Protein AF-A0A1Z5HNQ0-F1 (afdb_monomer)

Secondary structure (DSSP, 8-state):
---GGGS-HHHHHHHHHHHHHHHHHHHHHHHHHSPPTT--HHHHHHHHHHHHHHHHHHHHHHHHHHHHSTT--HHHHPPPHHHHHHHHHHHHHHHH--SPPPP-SSSS-HHHHHHHHHHHHHHHHHHHHHHHHH-TTTTHHHHHHTTSHHHHHHHHHHHHHHHHHHHHHHHHHHHHH-HHHHHHHHH------STTSSSS----------

Solvent-accessible surface area (backbone atoms only — not comparable to full-atom values): 12336 Å² total; per-residue (Å²): 133,81,52,76,82,78,60,46,70,70,61,48,53,53,49,49,54,43,52,56,32,51,53,50,38,55,54,37,49,49,41,69,76,57,64,58,89,94,60,62,64,67,58,45,50,51,54,34,52,53,44,47,50,51,37,50,51,54,50,51,52,51,53,46,33,26,74,74,36,101,67,58,46,50,78,71,47,60,84,48,76,67,35,65,68,46,34,65,59,45,52,46,30,72,76,62,78,50,81,80,82,69,92,57,89,68,98,47,47,48,64,56,27,49,48,60,53,46,52,52,54,51,51,51,52,42,48,51,36,49,47,31,71,75,43,44,79,85,31,40,69,60,31,56,76,33,77,29,70,66,39,36,50,51,49,39,53,52,48,49,53,51,51,53,54,49,49,56,54,50,51,51,51,44,60,76,74,34,56,52,59,49,39,34,68,76,70,67,43,68,70,80,81,71,79,84,78,74,80,83,72,85,81,89,81,89,80,84,92,130

Foldseek 3Di:
DDDLVNQDPVNLVLVVLLVVLLVLLLVLVVCLVVPDPPDDNVVSLVSNLVSLVSNVVSLVVVVCCCCPNPPVCVVQLDDDPVLVVLVVVQVCCLVVVDDDRPDAPHDDHSVVSVLVVVLSVLSVLLSLLSVCLVCVVVVVVVLVVLVHNVSSSVSNVVSSVVNVVSVVVVVSCCVVPPVQVVCCSPPVDRPPPPVPPPPPDDDDDDDDDD

Sequence (210 aa):
MARPTDYPFPQRVMHYLHLIGIITLVFTGFLIHHPPQGTSQSALRVVHVLVGIIVLVVVLVRIYYAFNGFYRDAHQFALRRDDWRNLPAVIRHYLTLKGELPPHSGKYNPLQKLSYLGVVVLVLAQSLTGMALYWPGTFSGLVASLEGLAGVRASHYALTWLLITFIMVHLYMVISETPDRLRLMLLGQTGGVGSEKEGAGTGSRQYPLS

Structure (mmCIF, N/CA/C/O backbone):
data_AF-A0A1Z5HNQ0-F1
#
_entry.id   AF-A0A1Z5HNQ0-F1
#
loop_
_atom_site.group_PDB
_atom_site.id
_atom_site.type_symbol
_atom_site.label_atom_id
_atom_site.label_alt_id
_atom_site.label_comp_id
_atom_site.label_asym_id
_atom_site.label_entity_id
_atom_site.label_seq_id
_atom_site.pdbx_PDB_ins_code
_atom_site.Cartn_x
_atom_site.Cartn_y
_atom_site.Cartn_z
_atom_site.occupancy
_atom_site.B_iso_or_equiv
_atom_site.auth_seq_id
_atom_site.auth_comp_id
_atom_site.auth_asym_id
_atom_site.auth_atom_id
_atom_site.pdbx_PDB_model_num
ATOM 1 N N . MET A 1 1 ? -15.605 3.113 25.218 1.00 46.19 1 MET A N 1
ATOM 2 C CA . MET A 1 1 ? -14.943 4.361 24.774 1.00 46.19 1 MET A CA 1
ATOM 3 C C . MET A 1 1 ? -13.515 4.059 24.357 1.00 46.19 1 MET A C 1
ATOM 5 O O . MET A 1 1 ? -12.827 3.363 25.097 1.00 46.19 1 MET A O 1
ATOM 9 N N . ALA A 1 2 ? -13.090 4.540 23.189 1.00 51.78 2 ALA A N 1
ATOM 10 C CA . ALA A 1 2 ? -11.692 4.474 22.770 1.00 51.78 2 ALA A CA 1
ATOM 11 C C . ALA A 1 2 ? -10.898 5.573 23.498 1.00 51.78 2 ALA A C 1
ATOM 13 O O . ALA A 1 2 ? -11.301 6.736 23.502 1.00 51.78 2 ALA A O 1
ATOM 14 N N . ARG A 1 3 ? -9.815 5.192 24.170 1.00 54.28 3 ARG A N 1
ATOM 15 C CA . ARG A 1 3 ? -8.951 6.084 24.951 1.00 54.28 3 ARG A CA 1
ATOM 16 C C . ARG A 1 3 ? -7.768 6.549 24.092 1.00 54.28 3 ARG A C 1
ATOM 18 O O . ARG A 1 3 ? -7.344 5.808 23.209 1.00 54.28 3 ARG A O 1
ATOM 25 N N . PRO A 1 4 ? -7.154 7.716 24.361 1.00 53.75 4 PRO A N 1
ATOM 26 C CA . PRO A 1 4 ? -5.947 8.159 23.649 1.00 53.75 4 PRO A CA 1
ATOM 27 C C . PRO A 1 4 ? -4.796 7.142 23.723 1.00 53.75 4 PRO A C 1
ATOM 29 O O . PRO A 1 4 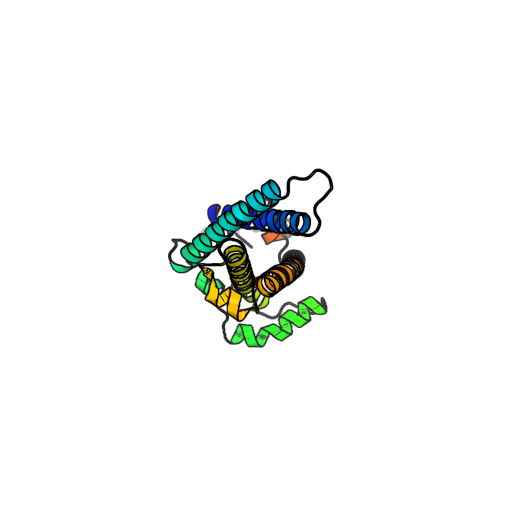? -3.984 7.041 22.809 1.00 53.75 4 PRO A O 1
ATOM 32 N N . THR A 1 5 ? -4.759 6.344 24.794 1.00 59.28 5 THR A N 1
ATOM 33 C CA . THR A 1 5 ? -3.801 5.250 25.005 1.00 59.28 5 THR A CA 1
ATOM 34 C C . THR A 1 5 ? -3.998 4.069 24.052 1.00 59.28 5 THR A C 1
ATOM 36 O O . THR A 1 5 ? -3.089 3.261 23.899 1.00 59.28 5 THR A O 1
ATOM 39 N N . ASP A 1 6 ? -5.161 3.954 23.401 1.00 62.28 6 ASP A N 1
ATOM 40 C CA . ASP A 1 6 ? -5.462 2.863 22.470 1.00 62.28 6 ASP A CA 1
ATOM 41 C C . ASP A 1 6 ? -4.749 3.011 21.118 1.00 62.28 6 ASP A C 1
ATOM 43 O O . ASP A 1 6 ? -4.665 2.018 20.387 1.00 62.28 6 ASP A O 1
ATOM 47 N N . TYR A 1 7 ? -4.257 4.221 20.807 1.00 63.66 7 TYR A N 1
ATOM 48 C CA . TYR A 1 7 ? -3.552 4.585 19.573 1.00 63.66 7 TYR A CA 1
ATOM 49 C C . TYR A 1 7 ? -2.395 5.551 19.877 1.00 63.66 7 TYR A C 1
ATOM 51 O O . TYR A 1 7 ? -2.548 6.771 19.741 1.00 63.66 7 TYR A O 1
ATOM 59 N N . PRO A 1 8 ? -1.222 5.037 20.284 1.00 72.81 8 PRO A N 1
ATOM 60 C CA . PRO A 1 8 ? -0.104 5.895 20.640 1.00 72.81 8 PRO A CA 1
ATOM 61 C C . PRO A 1 8 ? 0.397 6.680 19.418 1.00 72.81 8 PRO A C 1
ATOM 63 O O . PRO A 1 8 ? 0.192 6.304 18.260 1.00 72.81 8 PRO A O 1
ATOM 66 N N . PHE A 1 9 ? 1.035 7.825 19.672 1.00 73.75 9 PHE A N 1
ATOM 67 C CA . PHE A 1 9 ? 1.499 8.735 18.621 1.00 73.75 9 PHE A CA 1
ATOM 68 C C . PHE A 1 9 ? 2.346 8.054 17.522 1.00 73.75 9 PHE A C 1
ATOM 70 O O . PHE A 1 9 ? 2.029 8.272 16.351 1.00 73.75 9 PHE A O 1
ATOM 77 N N . PRO A 1 10 ? 3.320 7.172 17.837 1.00 75.62 10 PRO A N 1
ATOM 78 C CA . PRO A 1 10 ? 4.105 6.473 16.817 1.00 75.62 10 PRO A CA 1
ATOM 79 C C . PRO A 1 10 ? 3.255 5.641 15.848 1.00 75.62 10 PRO A C 1
ATOM 81 O O . PRO A 1 10 ? 3.483 5.673 14.642 1.00 75.62 10 PRO A O 1
ATOM 84 N N . GLN A 1 11 ? 2.233 4.939 16.343 1.00 75.81 11 GLN A N 1
ATOM 85 C CA . GLN A 1 11 ? 1.346 4.116 15.518 1.00 75.81 11 GLN A CA 1
ATOM 86 C C . GLN A 1 11 ? 0.520 4.971 14.554 1.00 75.81 11 GLN A C 1
ATOM 88 O O . GLN A 1 11 ? 0.322 4.576 13.405 1.00 75.81 11 GLN A O 1
ATOM 93 N N . ARG A 1 12 ? 0.076 6.159 14.988 1.00 80.12 12 ARG A N 1
ATOM 94 C CA . ARG A 1 12 ? -0.639 7.104 14.115 1.00 80.12 12 ARG A CA 1
ATOM 95 C C . ARG A 1 12 ? 0.268 7.622 13.005 1.00 80.12 12 ARG A C 1
ATOM 97 O O . ARG A 1 12 ? -0.128 7.590 11.847 1.00 80.12 12 ARG A O 1
ATOM 104 N N . VAL A 1 13 ? 1.495 8.028 13.336 1.00 83.94 13 VAL A N 1
ATOM 105 C CA . VAL A 1 13 ? 2.477 8.490 12.340 1.00 83.94 13 VAL A CA 1
ATOM 106 C C . VAL A 1 13 ? 2.754 7.403 11.302 1.00 83.94 13 VAL A C 1
ATOM 108 O O . VAL A 1 13 ? 2.665 7.669 10.107 1.00 83.94 13 VAL A O 1
ATOM 111 N N . MET A 1 14 ? 3.005 6.165 11.737 1.00 83.88 14 MET A N 1
ATOM 112 C CA . MET A 1 14 ? 3.236 5.041 10.821 1.00 83.88 14 MET A CA 1
ATOM 113 C C . MET A 1 14 ? 2.023 4.766 9.924 1.00 83.88 14 MET A C 1
ATOM 115 O O . MET A 1 14 ? 2.188 4.496 8.736 1.00 83.88 14 MET A O 1
ATOM 119 N N . HIS A 1 15 ? 0.806 4.882 10.462 1.00 84.69 15 HIS A N 1
ATOM 120 C CA . HIS A 1 15 ? -0.414 4.772 9.667 1.00 84.69 15 HIS A CA 1
ATOM 121 C C . HIS A 1 15 ? -0.498 5.866 8.592 1.00 84.69 15 HIS A C 1
ATOM 123 O O . HIS A 1 15 ? -0.770 5.551 7.437 1.00 84.69 15 HIS A O 1
ATOM 129 N N . TYR A 1 16 ? -0.218 7.129 8.929 1.00 86.00 16 TYR A N 1
ATOM 130 C CA . TYR A 1 16 ? -0.216 8.224 7.951 1.00 86.00 16 TYR A CA 1
ATOM 131 C C . TYR A 1 16 ? 0.855 8.067 6.877 1.00 86.00 16 TYR A C 1
ATOM 133 O O . TYR A 1 16 ? 0.561 8.268 5.701 1.00 86.00 16 TYR A O 1
ATOM 141 N N . LEU A 1 17 ? 2.072 7.675 7.262 1.00 88.75 17 LEU A N 1
ATOM 142 C CA . LEU A 1 17 ? 3.149 7.406 6.309 1.00 88.75 17 LEU A CA 1
ATOM 143 C C . LEU A 1 17 ? 2.741 6.314 5.318 1.00 88.75 17 LEU A C 1
ATOM 145 O O . LEU A 1 17 ? 2.946 6.461 4.114 1.00 88.75 17 LEU A O 1
ATOM 149 N N . HIS A 1 18 ? 2.109 5.250 5.813 1.00 88.19 18 HIS A N 1
ATOM 150 C CA . HIS A 1 18 ? 1.623 4.172 4.965 1.00 88.19 18 HIS A CA 1
ATOM 151 C C . HIS A 1 18 ? 0.460 4.632 4.067 1.00 88.19 18 HIS A C 1
ATOM 153 O O . HIS A 1 18 ? 0.482 4.381 2.865 1.00 88.19 18 HIS A O 1
ATOM 159 N N . LEU A 1 19 ? -0.518 5.358 4.613 1.00 89.50 19 LEU A N 1
ATOM 160 C CA . LEU A 1 19 ? -1.669 5.875 3.870 1.00 89.50 19 LEU A CA 1
ATOM 161 C C . LEU A 1 19 ? -1.241 6.798 2.720 1.00 89.50 19 LEU A C 1
ATOM 163 O O . LEU A 1 19 ? -1.617 6.573 1.570 1.00 89.50 19 LEU A O 1
ATOM 167 N N . ILE A 1 20 ? -0.429 7.813 3.020 1.00 92.38 20 ILE A N 1
ATOM 168 C CA . ILE A 1 20 ? 0.066 8.777 2.027 1.00 92.38 20 ILE A CA 1
ATOM 169 C C . ILE A 1 20 ? 0.953 8.065 1.000 1.00 92.38 20 ILE A C 1
ATOM 171 O O . ILE A 1 20 ? 0.851 8.335 -0.199 1.00 92.38 20 ILE A O 1
ATOM 175 N N . GLY A 1 21 ? 1.783 7.124 1.455 1.00 94.00 21 GLY A N 1
ATOM 176 C CA . GLY A 1 21 ? 2.632 6.314 0.590 1.00 94.00 21 GLY A CA 1
ATOM 177 C C . GLY A 1 21 ? 1.831 5.474 -0.405 1.00 94.00 21 GLY A C 1
ATOM 178 O O . GLY A 1 21 ? 2.105 5.539 -1.600 1.00 94.00 21 GLY A O 1
ATOM 179 N N . ILE A 1 22 ? 0.800 4.750 0.048 1.00 92.62 22 ILE A N 1
ATOM 180 C CA . ILE A 1 22 ? -0.065 3.958 -0.841 1.00 92.62 22 ILE A CA 1
ATOM 181 C C . ILE A 1 22 ? -0.781 4.854 -1.850 1.00 92.62 22 ILE A C 1
ATOM 183 O O . ILE A 1 22 ? -0.776 4.539 -3.037 1.00 92.62 22 ILE A O 1
ATOM 187 N N . ILE A 1 23 ? -1.365 5.972 -1.411 1.00 93.88 23 ILE A N 1
ATOM 188 C CA . ILE A 1 23 ? -2.039 6.910 -2.320 1.00 93.88 23 ILE A CA 1
ATOM 189 C C . ILE A 1 23 ? -1.056 7.373 -3.401 1.00 93.88 23 ILE A C 1
ATOM 191 O O . ILE A 1 23 ? -1.344 7.271 -4.593 1.00 93.88 23 ILE A O 1
ATOM 195 N N . THR A 1 24 ? 0.141 7.795 -2.996 1.00 95.06 24 THR A N 1
ATOM 196 C CA . THR A 1 24 ? 1.191 8.238 -3.921 1.00 95.06 24 THR A CA 1
ATOM 197 C C . THR A 1 24 ? 1.600 7.129 -4.892 1.00 95.06 24 THR A C 1
ATOM 199 O O . THR A 1 24 ? 1.746 7.391 -6.087 1.00 95.06 24 THR A O 1
ATOM 202 N N . LEU A 1 25 ? 1.745 5.886 -4.424 1.00 96.38 25 LEU A N 1
ATOM 203 C CA . LEU A 1 25 ? 2.071 4.727 -5.262 1.00 96.38 25 LEU A CA 1
ATOM 204 C C . LEU A 1 25 ? 0.978 4.416 -6.278 1.00 96.38 25 LEU A C 1
ATOM 206 O O . LEU A 1 25 ? 1.289 4.176 -7.441 1.00 96.38 25 LEU A O 1
ATOM 210 N N . VAL A 1 26 ? -0.289 4.458 -5.872 1.00 95.31 26 VAL A N 1
ATOM 211 C CA . VAL A 1 26 ? -1.420 4.236 -6.779 1.00 95.31 26 VAL A CA 1
ATOM 212 C C . VAL A 1 26 ? -1.427 5.304 -7.875 1.00 95.31 26 VAL A C 1
ATOM 214 O O . VAL A 1 26 ? -1.430 4.965 -9.058 1.00 95.31 26 VAL A O 1
ATOM 217 N N . PHE A 1 27 ? -1.337 6.585 -7.504 1.00 94.62 27 PHE A N 1
ATOM 218 C CA . PHE A 1 27 ? -1.302 7.687 -8.470 1.00 94.62 27 PHE A CA 1
ATOM 219 C C . PHE A 1 27 ? -0.110 7.585 -9.424 1.00 94.62 27 PHE A C 1
ATOM 221 O O . PHE A 1 27 ? -0.281 7.600 -10.642 1.00 94.62 27 PHE A O 1
ATOM 228 N N . THR A 1 28 ? 1.103 7.439 -8.892 1.00 95.62 28 THR A N 1
ATOM 229 C CA . THR A 1 28 ? 2.313 7.332 -9.721 1.00 95.62 28 THR A CA 1
ATOM 230 C C . THR A 1 28 ? 2.319 6.064 -10.576 1.00 95.62 28 THR A C 1
ATOM 232 O O . THR A 1 28 ? 2.769 6.115 -11.716 1.00 95.62 28 THR A O 1
ATOM 235 N N . GLY A 1 29 ? 1.762 4.951 -10.089 1.00 93.94 29 GLY A N 1
ATOM 236 C CA . GLY A 1 29 ? 1.609 3.710 -10.850 1.00 93.94 29 GLY A CA 1
ATOM 237 C C . GLY A 1 29 ? 0.688 3.876 -12.060 1.00 93.94 29 GLY A C 1
ATOM 238 O O . GLY A 1 29 ? 1.046 3.461 -13.164 1.00 93.94 29 GLY A O 1
ATOM 239 N N . PHE A 1 30 ? -0.450 4.560 -11.892 1.00 94.06 30 PHE A N 1
ATOM 240 C CA . PHE A 1 30 ? -1.331 4.898 -13.015 1.00 94.06 30 PHE A CA 1
ATOM 241 C C . PHE A 1 30 ? -0.655 5.832 -14.022 1.00 94.06 30 PHE A C 1
ATOM 243 O O . PHE A 1 30 ? -0.773 5.601 -15.223 1.00 94.06 30 PHE A O 1
ATOM 250 N N . LEU A 1 31 ? 0.110 6.825 -13.560 1.00 93.44 31 LEU A N 1
ATOM 251 C CA . LEU A 1 31 ? 0.866 7.723 -14.443 1.00 93.44 31 LEU A CA 1
ATOM 252 C C . LEU A 1 31 ? 1.998 7.012 -15.202 1.00 93.44 31 LEU A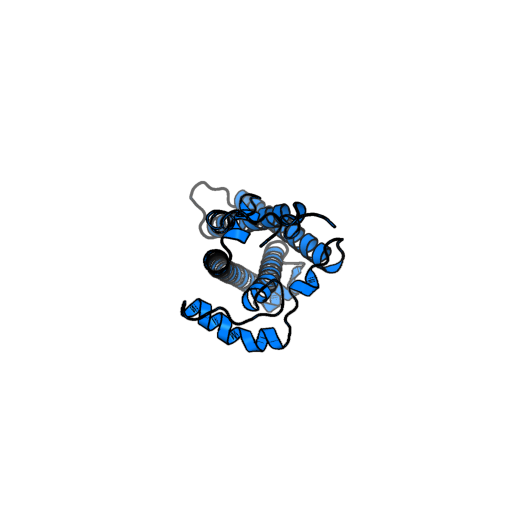 C 1
ATOM 254 O O . LEU A 1 31 ? 2.339 7.416 -16.310 1.00 93.44 31 LEU A O 1
ATOM 258 N N . ILE A 1 32 ? 2.588 5.954 -14.639 1.00 92.19 32 ILE A N 1
ATOM 259 C CA . ILE A 1 32 ? 3.568 5.112 -15.347 1.00 92.19 32 ILE A CA 1
ATOM 260 C C . ILE A 1 32 ? 2.878 4.259 -16.420 1.00 92.19 32 ILE A C 1
ATOM 262 O O . ILE A 1 32 ? 3.467 3.993 -17.467 1.00 92.19 32 ILE A O 1
ATOM 266 N N . HIS A 1 33 ? 1.640 3.823 -16.176 1.00 88.94 33 HIS A N 1
ATOM 267 C CA . HIS A 1 33 ? 0.872 3.035 -17.140 1.00 88.94 33 HIS A CA 1
ATOM 268 C C . HIS A 1 33 ? 0.289 3.893 -18.276 1.00 88.94 33 HIS A C 1
ATOM 270 O O . HIS A 1 33 ? 0.331 3.491 -19.437 1.00 88.94 33 HIS A O 1
ATOM 276 N N . HIS A 1 34 ? -0.196 5.094 -17.949 1.00 88.56 34 HIS A N 1
ATOM 277 C CA . HIS A 1 34 ? -0.752 6.072 -18.884 1.00 88.56 34 HIS A CA 1
ATOM 278 C C . HIS A 1 34 ? -0.013 7.409 -18.757 1.00 88.56 34 HIS A C 1
ATOM 280 O O . HIS A 1 34 ? -0.472 8.319 -18.062 1.00 88.56 34 HIS A O 1
ATOM 286 N N . PRO A 1 35 ? 1.153 7.528 -19.407 1.00 88.06 35 PRO A N 1
ATOM 287 C CA . PRO A 1 35 ? 2.017 8.684 -19.254 1.00 88.06 35 PRO A CA 1
ATOM 288 C C . PRO A 1 35 ? 1.416 9.939 -19.904 1.00 88.06 35 PRO A C 1
ATOM 290 O O . PRO A 1 35 ? 1.178 9.933 -21.114 1.00 88.06 35 PRO A O 1
ATOM 293 N N . PRO A 1 36 ? 1.196 11.038 -19.154 1.00 87.62 36 PRO A N 1
ATOM 294 C CA . PRO A 1 36 ? 0.738 12.290 -19.744 1.00 87.62 36 PRO A CA 1
ATOM 295 C C . PRO A 1 36 ? 1.816 12.880 -20.655 1.00 87.62 36 PRO A C 1
ATOM 297 O O . PRO A 1 36 ? 3.015 12.791 -20.359 1.00 87.62 36 PRO A O 1
ATOM 300 N N . GLN A 1 37 ? 1.395 13.540 -21.734 1.00 87.44 37 GLN A N 1
ATOM 301 C CA . GLN A 1 37 ? 2.318 14.239 -22.629 1.00 87.44 37 GLN A CA 1
ATOM 302 C C . GLN A 1 37 ? 3.144 15.274 -21.843 1.00 87.44 37 GLN A C 1
ATOM 304 O O . GLN A 1 37 ? 2.620 15.973 -20.980 1.00 87.44 37 GLN A O 1
ATOM 309 N N . GLY A 1 38 ? 4.452 15.334 -22.107 1.00 85.88 38 GLY A N 1
ATOM 310 C CA . GLY A 1 38 ? 5.379 16.239 -21.414 1.00 85.88 38 GLY A CA 1
ATOM 311 C C . GLY A 1 38 ? 5.889 15.758 -20.048 1.00 85.88 38 GLY A C 1
ATOM 312 O O . GLY A 1 38 ? 6.702 16.447 -19.438 1.00 85.88 38 GLY A O 1
ATOM 313 N N . THR A 1 39 ? 5.479 14.578 -19.561 1.00 85.56 39 THR A N 1
ATOM 314 C CA . THR A 1 39 ? 5.944 14.061 -18.259 1.00 85.56 39 THR A CA 1
ATOM 315 C C . THR A 1 39 ? 7.175 13.166 -18.399 1.00 85.56 39 THR A C 1
ATOM 317 O O . THR A 1 39 ? 7.182 12.212 -19.179 1.00 85.56 39 THR A O 1
ATOM 320 N N . SER A 1 40 ? 8.207 13.408 -17.584 1.00 90.88 40 SER A N 1
ATOM 321 C CA . SER A 1 40 ? 9.388 12.538 -17.528 1.00 90.88 40 SER A CA 1
ATOM 322 C C . SER A 1 40 ? 9.047 11.174 -16.919 1.00 90.88 40 SER A C 1
ATOM 324 O O . SER A 1 40 ? 8.823 11.040 -15.714 1.00 90.88 40 SER A O 1
ATOM 326 N N . GLN A 1 41 ? 9.054 10.137 -17.758 1.00 89.00 41 GLN A N 1
ATOM 327 C CA . GLN A 1 41 ? 8.837 8.750 -17.335 1.00 89.00 41 GLN A CA 1
ATOM 328 C C . GLN A 1 41 ? 9.871 8.270 -16.323 1.00 89.00 41 GLN A C 1
ATOM 330 O O . GLN A 1 41 ? 9.541 7.563 -15.371 1.00 89.00 41 GLN A O 1
ATOM 335 N N . SER A 1 42 ? 11.123 8.678 -16.507 1.00 91.12 42 SER A N 1
ATOM 336 C CA . SER A 1 42 ? 12.217 8.338 -15.604 1.00 91.12 42 SER A CA 1
ATOM 337 C C . SER A 1 42 ? 11.966 8.910 -14.209 1.00 91.12 42 SER A C 1
ATOM 339 O O . SER A 1 42 ? 12.102 8.189 -13.224 1.00 91.12 42 SER A O 1
ATOM 341 N N . ALA A 1 43 ? 11.522 10.169 -14.125 1.00 91.56 43 ALA A N 1
ATOM 342 C CA . ALA A 1 43 ? 11.209 10.810 -12.850 1.00 91.56 43 ALA A CA 1
ATOM 343 C C . ALA A 1 43 ? 10.046 10.111 -12.130 1.00 91.56 43 ALA A C 1
ATOM 345 O O . ALA A 1 43 ? 10.164 9.803 -10.945 1.00 91.56 43 ALA A O 1
ATOM 346 N N . LEU A 1 44 ? 8.961 9.784 -12.846 1.00 93.62 44 LEU A N 1
ATOM 347 C CA . LEU A 1 44 ? 7.826 9.051 -12.271 1.00 93.62 44 LEU A CA 1
ATOM 348 C C . LEU A 1 44 ? 8.244 7.693 -11.701 1.00 93.62 44 LEU A C 1
ATOM 350 O O . LEU A 1 44 ? 7.848 7.352 -10.588 1.00 93.62 44 LEU A O 1
ATOM 354 N N . ARG A 1 45 ? 9.075 6.936 -12.429 1.00 93.81 45 ARG A N 1
ATOM 355 C CA . ARG A 1 45 ? 9.592 5.641 -11.956 1.00 93.81 45 ARG A CA 1
ATOM 356 C C . ARG A 1 45 ? 10.462 5.795 -10.716 1.00 93.81 45 ARG A C 1
ATOM 358 O O . ARG A 1 45 ? 10.299 5.017 -9.7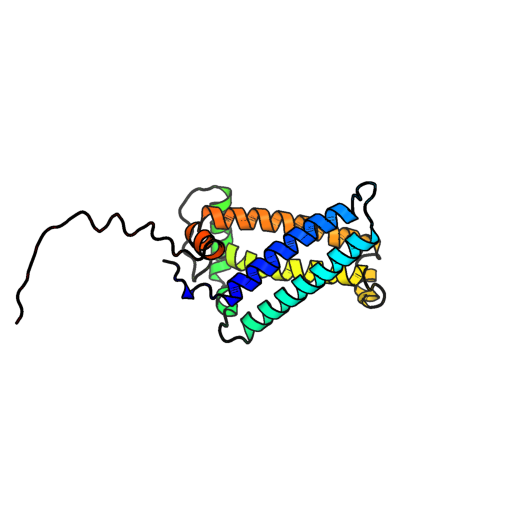84 1.00 93.81 45 ARG A O 1
ATOM 365 N N . VAL A 1 46 ? 11.346 6.793 -10.683 1.00 94.56 46 VAL A N 1
ATOM 366 C CA . VAL A 1 46 ? 12.193 7.064 -9.511 1.00 94.56 46 VAL A CA 1
ATOM 367 C C . VAL A 1 46 ? 11.329 7.385 -8.295 1.00 94.56 46 VAL A C 1
ATOM 369 O O . VAL A 1 46 ? 11.500 6.755 -7.256 1.00 94.56 46 VAL A O 1
ATOM 372 N N . VAL A 1 47 ? 10.358 8.294 -8.429 1.00 95.44 47 VAL A N 1
ATOM 373 C CA . VAL A 1 47 ? 9.437 8.631 -7.332 1.00 95.44 47 VAL A CA 1
ATOM 374 C C . VAL A 1 47 ? 8.661 7.395 -6.877 1.00 95.44 47 VAL A C 1
ATOM 376 O O . VAL A 1 47 ? 8.619 7.111 -5.683 1.00 95.44 47 VAL A O 1
ATOM 379 N N . HIS A 1 48 ? 8.098 6.624 -7.808 1.00 97.00 48 HIS A N 1
ATOM 380 C CA . HIS A 1 48 ? 7.326 5.423 -7.489 1.00 97.00 48 HIS A CA 1
ATOM 381 C C . HIS A 1 48 ? 8.162 4.381 -6.732 1.00 97.00 48 HIS A C 1
ATOM 383 O O . HIS A 1 48 ? 7.738 3.882 -5.692 1.00 97.00 48 HIS A O 1
ATOM 389 N N . VAL A 1 49 ? 9.379 4.089 -7.201 1.00 96.44 49 VAL A N 1
ATOM 390 C CA . VAL A 1 49 ? 10.275 3.121 -6.549 1.00 96.44 49 VAL A CA 1
ATOM 391 C C . VAL A 1 49 ? 10.721 3.619 -5.174 1.00 96.44 49 VAL A C 1
ATOM 393 O O . VAL A 1 49 ? 10.670 2.855 -4.211 1.00 96.44 49 VAL A O 1
ATOM 396 N N . LEU A 1 50 ? 11.103 4.894 -5.046 1.00 96.75 50 LEU A N 1
ATOM 397 C CA . LEU A 1 50 ? 11.523 5.471 -3.764 1.00 96.75 50 LEU A CA 1
ATOM 398 C C . LEU A 1 50 ? 10.402 5.419 -2.723 1.00 96.75 50 LEU A C 1
ATOM 400 O O . LEU A 1 50 ? 10.623 4.955 -1.604 1.00 96.75 50 LEU A O 1
ATOM 404 N N . VAL A 1 51 ? 9.188 5.833 -3.093 1.00 97.12 51 VAL A N 1
ATOM 405 C CA . VAL A 1 51 ? 8.023 5.747 -2.200 1.00 97.12 51 VAL A CA 1
ATOM 406 C C . VAL A 1 51 ? 7.706 4.286 -1.868 1.00 97.12 51 VAL A C 1
ATOM 408 O O . 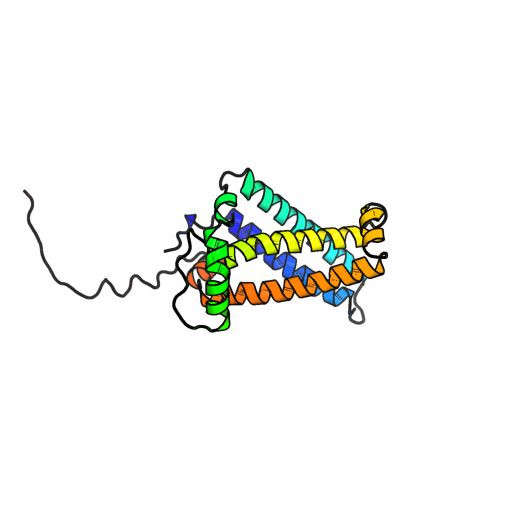VAL A 1 51 ? 7.388 3.980 -0.721 1.00 97.12 51 VAL A O 1
ATOM 411 N N . GLY A 1 52 ? 7.864 3.369 -2.826 1.00 96.44 52 GLY A N 1
ATOM 412 C CA . GLY A 1 52 ? 7.681 1.930 -2.617 1.00 96.44 52 GLY A CA 1
ATOM 413 C C . GLY A 1 52 ? 8.624 1.362 -1.560 1.00 96.44 52 GLY A C 1
ATOM 414 O O . GLY A 1 52 ? 8.192 0.611 -0.685 1.00 96.44 52 GLY A O 1
ATOM 415 N N . ILE A 1 53 ? 9.891 1.775 -1.589 1.00 95.75 53 ILE A N 1
ATOM 416 C C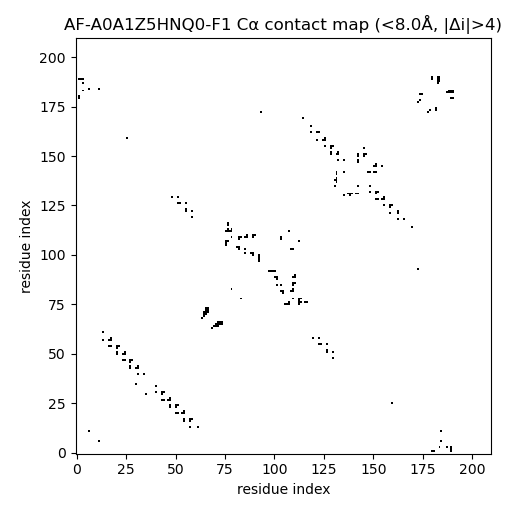A . ILE A 1 53 ? 10.889 1.396 -0.582 1.00 95.75 53 ILE A CA 1
ATOM 417 C C . ILE A 1 53 ? 10.526 1.985 0.786 1.00 95.75 53 ILE A C 1
ATOM 419 O O . ILE A 1 53 ? 10.578 1.269 1.785 1.00 95.75 53 ILE A O 1
ATOM 423 N N . ILE A 1 54 ? 10.107 3.254 0.849 1.00 95.38 54 ILE A N 1
ATOM 424 C CA . ILE A 1 54 ? 9.678 3.891 2.107 1.00 95.38 54 ILE A CA 1
ATOM 425 C C . ILE A 1 54 ? 8.499 3.128 2.723 1.00 95.38 54 ILE A C 1
ATOM 427 O O . ILE A 1 54 ? 8.539 2.788 3.905 1.00 95.38 54 ILE A O 1
ATOM 431 N N . VAL A 1 55 ? 7.471 2.814 1.928 1.00 95.12 55 VAL A N 1
ATOM 432 C CA . VAL A 1 55 ? 6.301 2.048 2.385 1.00 95.12 55 VAL A CA 1
ATOM 433 C C . VAL A 1 55 ? 6.710 0.659 2.877 1.00 95.12 55 VAL A C 1
ATOM 435 O O . VAL A 1 55 ? 6.269 0.244 3.950 1.00 95.12 55 VAL A O 1
ATOM 438 N N . LEU A 1 56 ? 7.595 -0.034 2.153 1.00 95.12 56 LEU A N 1
ATOM 439 C CA . LEU A 1 56 ? 8.117 -1.333 2.577 1.00 95.12 56 LEU A CA 1
ATOM 440 C C . LEU A 1 56 ? 8.816 -1.236 3.939 1.00 95.12 56 LEU A C 1
ATOM 442 O O . LEU A 1 56 ? 8.518 -2.023 4.836 1.00 95.12 56 LEU A O 1
ATOM 446 N N . VAL A 1 57 ? 9.696 -0.250 4.131 1.00 94.12 57 VAL A N 1
ATOM 447 C CA . VAL A 1 57 ? 10.390 -0.036 5.411 1.00 94.12 57 VAL A CA 1
ATOM 448 C C . VAL A 1 57 ? 9.394 0.251 6.536 1.00 94.12 57 VAL A C 1
ATOM 450 O O . VAL A 1 57 ? 9.494 -0.360 7.599 1.00 94.12 57 VAL A O 1
ATOM 453 N N . VAL A 1 58 ? 8.398 1.113 6.308 1.00 91.81 58 VAL A N 1
ATOM 454 C CA . VAL A 1 58 ? 7.340 1.408 7.293 1.00 91.81 58 VAL A CA 1
ATOM 455 C C . VAL A 1 58 ? 6.585 0.135 7.691 1.00 91.81 58 VAL A C 1
ATOM 457 O O . VAL A 1 58 ? 6.348 -0.094 8.880 1.00 91.81 58 VAL A O 1
ATOM 460 N N . VAL A 1 59 ? 6.250 -0.731 6.729 1.00 90.12 59 VAL A N 1
ATOM 461 C CA . VAL A 1 59 ? 5.590 -2.017 7.004 1.00 90.12 59 VAL A CA 1
ATOM 462 C C . VAL A 1 59 ? 6.492 -2.961 7.792 1.00 90.12 59 VAL A C 1
ATOM 464 O O . VAL A 1 59 ? 6.033 -3.542 8.776 1.00 90.12 59 VAL A O 1
ATOM 467 N N . LEU A 1 60 ? 7.767 -3.089 7.426 1.00 90.88 60 LEU A N 1
ATOM 468 C CA . LEU A 1 60 ? 8.719 -3.939 8.149 1.00 90.88 60 LEU A CA 1
ATOM 469 C C . LEU A 1 60 ? 8.921 -3.464 9.593 1.00 90.88 60 LEU A C 1
ATOM 471 O O . LEU A 1 60 ? 8.885 -4.274 10.520 1.00 90.88 60 LEU A O 1
ATOM 475 N N . VAL A 1 61 ? 9.043 -2.152 9.803 1.00 88.38 61 VAL A N 1
ATOM 476 C CA . VAL A 1 61 ? 9.118 -1.545 11.139 1.00 88.38 61 VAL A CA 1
ATOM 477 C C . VAL A 1 61 ? 7.833 -1.805 11.931 1.00 88.38 61 VAL A C 1
ATOM 479 O O . VAL A 1 61 ? 7.895 -2.168 13.107 1.00 88.38 61 VAL A O 1
ATOM 482 N N . ARG A 1 62 ? 6.656 -1.698 11.300 1.00 85.31 62 ARG A N 1
ATOM 483 C CA . ARG A 1 62 ? 5.374 -2.038 11.940 1.00 85.31 62 ARG A CA 1
ATOM 484 C C . ARG A 1 62 ? 5.308 -3.509 12.336 1.00 85.31 62 ARG A C 1
ATOM 486 O O . ARG A 1 62 ? 4.822 -3.809 13.425 1.00 85.31 62 ARG A O 1
ATOM 493 N N . ILE A 1 63 ? 5.754 -4.422 11.472 1.00 84.94 63 ILE A N 1
ATOM 494 C CA . ILE A 1 63 ? 5.816 -5.860 11.777 1.00 84.94 63 ILE A CA 1
ATOM 495 C C . ILE A 1 63 ? 6.741 -6.077 12.977 1.00 84.94 63 ILE A C 1
ATOM 497 O O . ILE A 1 63 ? 6.336 -6.710 13.950 1.00 84.94 63 ILE A O 1
ATOM 501 N N . TYR A 1 64 ? 7.935 -5.483 12.962 1.00 85.25 64 TYR A N 1
ATOM 502 C CA . TYR A 1 64 ? 8.877 -5.570 14.074 1.00 85.25 64 TYR A CA 1
ATOM 503 C C . TYR A 1 64 ? 8.262 -5.085 15.393 1.00 85.25 64 TYR A C 1
ATOM 505 O O . TYR A 1 64 ? 8.312 -5.808 16.387 1.00 85.25 64 TYR A O 1
ATOM 513 N N . TYR A 1 65 ? 7.617 -3.914 15.418 1.00 81.00 65 TYR A N 1
ATOM 514 C CA . TYR A 1 65 ? 6.977 -3.413 16.640 1.00 81.00 65 TYR A CA 1
ATOM 515 C C . TYR A 1 65 ? 5.831 -4.302 17.132 1.00 81.00 65 TYR A C 1
ATOM 517 O O . TYR A 1 65 ? 5.662 -4.443 18.343 1.00 81.00 65 TYR A O 1
ATOM 525 N N . ALA A 1 66 ? 5.098 -4.945 16.222 1.00 76.69 66 ALA A N 1
ATOM 526 C CA . ALA A 1 66 ? 4.012 -5.855 16.575 1.00 76.69 66 ALA A CA 1
ATOM 527 C C . ALA A 1 66 ? 4.494 -7.075 17.366 1.00 76.69 66 ALA A C 1
ATOM 529 O O . ALA A 1 66 ? 3.806 -7.531 18.284 1.00 76.69 66 ALA A O 1
ATOM 530 N N . PHE A 1 67 ? 5.675 -7.594 17.010 1.00 75.62 67 PHE A N 1
ATOM 531 C CA . PHE A 1 67 ? 6.252 -8.795 17.611 1.00 75.62 67 PHE A CA 1
ATOM 532 C C . PHE A 1 67 ? 7.263 -8.503 18.717 1.00 75.62 67 PHE A C 1
ATOM 534 O O . PHE A 1 67 ? 7.287 -9.251 19.687 1.00 75.62 67 PHE A O 1
ATOM 541 N N . ASN A 1 68 ? 8.064 -7.440 18.626 1.00 67.94 68 ASN A N 1
ATOM 542 C CA . ASN A 1 68 ? 9.216 -7.188 19.506 1.00 67.94 68 ASN A CA 1
ATOM 543 C C . ASN A 1 68 ? 9.211 -5.802 20.182 1.00 67.94 68 ASN A C 1
ATOM 545 O O . ASN A 1 68 ? 10.125 -5.498 20.944 1.00 67.94 68 ASN A O 1
ATOM 549 N N . GLY A 1 69 ? 8.208 -4.953 19.933 1.00 59.62 69 GLY A N 1
ATOM 550 C CA . GLY A 1 69 ? 8.127 -3.608 20.512 1.00 59.62 69 GLY A CA 1
ATOM 551 C C . GLY A 1 69 ? 7.563 -3.552 21.936 1.00 59.62 69 GLY A C 1
ATOM 552 O O . GLY A 1 69 ? 6.964 -4.502 22.420 1.00 59.62 69 GLY A O 1
ATOM 553 N N . PHE A 1 70 ? 7.660 -2.385 22.581 1.00 52.69 70 PHE A N 1
ATOM 554 C CA . PHE A 1 70 ? 7.018 -2.097 23.880 1.00 52.69 70 PHE A CA 1
ATOM 555 C C . PHE A 1 70 ? 5.474 -2.198 23.822 1.00 52.69 70 PHE A C 1
ATOM 557 O O . PHE A 1 70 ? 4.812 -2.383 24.837 1.00 52.69 70 PHE A O 1
ATOM 564 N N . TYR A 1 71 ? 4.902 -2.125 22.614 1.00 58.12 71 TYR A N 1
ATOM 565 C CA . TYR A 1 71 ? 3.470 -2.207 22.317 1.00 58.12 71 TYR A CA 1
ATOM 566 C C . TYR A 1 71 ? 3.138 -3.475 21.515 1.00 58.12 71 TYR A C 1
ATOM 568 O O . TYR A 1 71 ? 2.583 -3.379 20.422 1.00 58.12 71 TYR A O 1
ATOM 576 N N . ARG A 1 72 ? 3.515 -4.663 22.014 1.00 59.94 72 ARG A N 1
ATOM 577 C CA . ARG A 1 72 ? 3.244 -5.948 21.335 1.00 59.94 72 ARG A CA 1
ATOM 578 C C . ARG A 1 72 ? 1.738 -6.148 21.159 1.00 59.94 72 ARG A C 1
ATOM 580 O O . ARG A 1 72 ? 1.040 -6.571 22.081 1.00 59.94 72 ARG A O 1
ATOM 587 N N . ASP A 1 73 ? 1.234 -5.876 19.967 1.00 65.38 73 ASP A N 1
ATOM 588 C CA . ASP A 1 73 ? -0.188 -5.942 19.636 1.00 65.38 73 ASP A CA 1
ATOM 589 C C . ASP A 1 73 ? -0.521 -7.100 18.683 1.00 65.38 73 ASP A C 1
ATOM 591 O O . ASP A 1 73 ? -1.689 -7.313 18.370 1.00 65.38 73 ASP A O 1
ATOM 595 N N . ALA A 1 74 ? 0.467 -7.921 18.297 1.00 62.28 74 ALA A N 1
ATOM 596 C CA . ALA A 1 74 ? 0.267 -9.080 17.419 1.00 62.28 74 ALA A CA 1
ATOM 597 C C . ALA A 1 74 ? -0.860 -10.018 17.900 1.00 62.28 74 ALA A C 1
ATOM 599 O O . ALA A 1 74 ? -1.655 -10.507 17.099 1.00 62.28 74 ALA A O 1
ATOM 600 N N . HIS A 1 75 ? -0.989 -10.210 19.218 1.00 62.00 75 HIS A N 1
ATOM 601 C CA . HIS A 1 75 ? -2.042 -11.036 19.818 1.00 62.00 75 HIS A CA 1
ATOM 602 C C . HIS A 1 75 ? -3.463 -10.485 19.590 1.00 62.00 75 HIS A C 1
ATOM 604 O O . HIS A 1 75 ? -4.425 -11.248 19.637 1.00 62.00 75 HIS A O 1
ATOM 610 N N . GLN A 1 76 ? -3.609 -9.181 19.326 1.00 63.38 76 GLN A N 1
ATOM 611 C CA . GLN A 1 76 ? -4.898 -8.534 19.059 1.00 63.38 76 GLN A CA 1
ATOM 612 C C . GLN A 1 76 ? -5.405 -8.811 17.638 1.00 63.38 76 GLN A C 1
ATOM 614 O O . GLN A 1 76 ? -6.608 -8.715 17.390 1.00 63.38 76 GLN A O 1
ATOM 619 N N . PHE A 1 77 ? -4.503 -9.180 16.722 1.00 61.66 77 PHE A N 1
ATOM 620 C CA . PHE A 1 77 ? -4.816 -9.490 15.324 1.00 61.66 77 PHE A CA 1
ATOM 621 C C . PHE A 1 77 ? -4.897 -10.994 15.038 1.00 61.66 77 PHE A C 1
ATOM 623 O O . PHE A 1 77 ? -5.309 -11.385 13.949 1.00 61.66 77 PHE A O 1
ATOM 630 N N . ALA A 1 78 ? -4.522 -11.847 15.995 1.00 66.31 78 ALA A N 1
ATOM 631 C CA . ALA A 1 78 ? -4.576 -13.294 15.830 1.00 66.31 78 ALA A CA 1
ATOM 632 C C . ALA A 1 78 ? -6.029 -13.782 15.675 1.00 66.31 78 ALA A C 1
ATOM 634 O O . ALA A 1 78 ? -6.877 -13.533 16.536 1.00 66.31 78 ALA A O 1
ATOM 635 N N . LEU A 1 79 ? -6.300 -14.498 14.580 1.00 64.31 79 LEU A N 1
ATOM 636 C CA . LEU A 1 79 ? -7.599 -15.118 14.318 1.00 64.31 79 LEU A CA 1
ATOM 637 C C . LEU A 1 79 ? -7.772 -16.359 15.197 1.00 64.31 79 LEU A C 1
ATOM 639 O O . LEU A 1 79 ? -7.009 -17.322 15.097 1.00 64.31 79 LEU A O 1
ATOM 643 N N . ARG A 1 80 ? -8.787 -16.341 16.059 1.00 71.38 80 ARG A N 1
ATOM 644 C CA . ARG A 1 80 ? -9.192 -17.478 16.894 1.00 71.38 80 ARG A CA 1
ATOM 645 C C . ARG A 1 80 ? -10.248 -18.323 16.182 1.00 71.38 80 ARG A C 1
ATOM 647 O O . ARG A 1 80 ? -10.883 -17.881 15.230 1.00 71.38 80 ARG A O 1
ATOM 654 N N . ARG A 1 81 ? -10.475 -19.552 16.660 1.00 69.50 81 ARG A N 1
ATOM 655 C CA . ARG A 1 81 ? -11.506 -20.454 16.102 1.00 69.50 81 ARG A CA 1
ATOM 656 C C . ARG A 1 81 ? -12.903 -19.822 16.094 1.00 69.50 81 ARG A C 1
ATOM 658 O O . ARG A 1 81 ? -13.650 -20.028 15.143 1.00 69.50 81 ARG A O 1
ATOM 665 N N . ASP A 1 82 ? -13.219 -19.014 17.101 1.00 68.62 82 ASP A N 1
ATOM 666 C CA . ASP A 1 82 ? -14.503 -18.310 17.188 1.00 68.62 82 ASP A CA 1
ATOM 667 C C . ASP A 1 82 ? -14.620 -17.171 16.162 1.00 68.62 82 ASP A C 1
ATOM 669 O O . ASP A 1 82 ? -15.709 -16.915 15.652 1.00 68.62 82 ASP A O 1
ATOM 673 N N . ASP A 1 83 ? -13.498 -16.552 15.766 1.00 71.69 83 ASP A N 1
ATOM 674 C CA . ASP A 1 83 ? -13.492 -15.527 14.717 1.00 71.69 83 ASP A CA 1
ATOM 675 C C . ASP A 1 83 ? -13.904 -16.129 13.361 1.00 71.69 83 ASP A C 1
ATOM 677 O O . ASP A 1 83 ? -14.685 -15.523 12.631 1.00 71.69 83 ASP A O 1
ATOM 681 N N . TRP A 1 84 ? -13.453 -17.350 13.048 1.00 71.75 84 TRP A N 1
ATOM 682 C CA . TRP A 1 84 ? -13.835 -18.062 11.819 1.00 71.75 84 TRP A CA 1
ATOM 683 C C . TRP A 1 84 ? -15.311 -18.463 11.790 1.00 71.75 84 TRP A C 1
ATOM 685 O O . TRP A 1 84 ? -15.933 -18.425 10.730 1.00 71.75 84 TRP A O 1
ATOM 695 N N . ARG A 1 85 ? -15.885 -18.817 12.946 1.00 74.69 85 ARG A N 1
ATOM 696 C CA . ARG A 1 85 ? -17.315 -19.145 13.067 1.00 74.69 85 ARG A CA 1
ATOM 697 C C . ARG A 1 85 ? -18.201 -17.919 12.872 1.00 74.69 85 ARG A C 1
ATOM 699 O O . ARG A 1 85 ? -19.245 -18.019 12.235 1.00 74.69 85 ARG A O 1
ATOM 706 N N . ASN A 1 86 ? -17.760 -16.766 13.372 1.00 74.69 86 ASN A N 1
ATOM 707 C CA . ASN A 1 86 ? -18.523 -15.522 13.296 1.00 74.69 86 ASN A CA 1
ATOM 708 C C . ASN A 1 86 ? -18.304 -14.765 11.976 1.00 74.69 86 ASN A C 1
ATOM 710 O O . ASN A 1 86 ? -19.109 -13.903 11.626 1.00 74.69 86 ASN A O 1
ATOM 714 N N . LEU A 1 87 ? -17.259 -15.101 11.211 1.00 76.69 87 LEU A N 1
ATOM 715 C CA . LEU A 1 87 ? -16.900 -14.416 9.970 1.00 76.69 87 LEU A CA 1
ATOM 716 C C . LEU A 1 87 ? -18.044 -14.349 8.936 1.00 76.69 87 LEU A C 1
ATOM 718 O O . LEU A 1 87 ? -18.309 -13.248 8.453 1.00 76.69 87 LEU A O 1
ATOM 722 N N . PRO A 1 88 ? -18.783 -15.433 8.617 1.00 78.38 88 PRO A N 1
ATOM 723 C CA . PRO A 1 88 ? -19.887 -15.353 7.657 1.00 78.38 88 PRO A CA 1
ATOM 724 C C . PRO A 1 88 ? -21.029 -14.447 8.132 1.00 78.38 88 PRO A C 1
ATOM 726 O O . PRO A 1 88 ? -21.641 -13.747 7.326 1.00 78.38 88 PRO A O 1
ATOM 729 N N . ALA A 1 89 ? -21.307 -14.436 9.440 1.00 75.88 89 ALA A N 1
ATOM 730 C CA . ALA A 1 89 ? -22.334 -13.585 10.034 1.00 75.88 89 ALA A CA 1
ATOM 731 C C . ALA A 1 89 ? -21.929 -12.103 9.983 1.00 75.88 89 ALA A C 1
ATOM 733 O O . ALA A 1 89 ? -22.743 -11.255 9.626 1.00 75.88 89 ALA A O 1
ATOM 734 N N . VAL A 1 90 ? -20.654 -11.804 10.252 1.00 76.38 90 VAL A N 1
ATOM 735 C CA . VAL A 1 90 ? -20.084 -10.453 10.142 1.00 76.38 90 VAL A CA 1
ATOM 736 C C . VAL A 1 90 ? -20.087 -9.975 8.685 1.00 76.38 90 VAL A C 1
ATOM 738 O O . VAL A 1 90 ? -20.536 -8.866 8.412 1.00 76.38 90 VAL A O 1
ATOM 741 N N . ILE A 1 91 ? -19.680 -10.815 7.725 1.00 77.69 91 ILE A N 1
ATOM 742 C CA . ILE A 1 91 ? -19.752 -10.489 6.288 1.00 77.69 91 ILE A CA 1
ATOM 743 C C . ILE A 1 91 ? -21.198 -10.192 5.876 1.00 77.69 91 ILE A C 1
ATOM 745 O O . ILE A 1 91 ? -21.459 -9.187 5.216 1.00 77.69 91 ILE A O 1
ATOM 749 N N . ARG A 1 92 ? -22.158 -11.027 6.294 1.00 77.81 92 ARG A N 1
ATOM 750 C CA . ARG A 1 92 ? -23.581 -10.805 6.006 1.00 77.81 92 ARG A CA 1
ATOM 751 C C . ARG A 1 92 ? -24.081 -9.486 6.593 1.00 77.81 92 ARG A C 1
ATOM 753 O O . ARG A 1 92 ? -24.830 -8.791 5.912 1.00 77.81 92 ARG A O 1
ATOM 760 N N . HIS A 1 93 ? -23.668 -9.135 7.808 1.00 76.88 93 HIS A N 1
ATOM 761 C CA . HIS A 1 93 ? -24.020 -7.859 8.429 1.00 76.88 93 HIS A CA 1
ATOM 762 C C . HIS A 1 93 ? -23.564 -6.671 7.565 1.00 76.88 93 HIS A C 1
ATOM 764 O O . HIS A 1 93 ? -24.392 -5.832 7.218 1.00 76.88 93 HIS A O 1
ATOM 770 N N . TYR A 1 94 ? -22.306 -6.652 7.108 1.00 74.19 94 TYR A N 1
ATOM 771 C CA . TYR A 1 94 ? -21.816 -5.578 6.230 1.00 74.19 94 TYR A CA 1
ATOM 772 C C . TYR A 1 94 ? -22.474 -5.563 4.846 1.00 74.19 94 TYR A C 1
ATOM 774 O O . TYR A 1 94 ? -22.708 -4.492 4.301 1.00 74.19 94 TYR A O 1
ATOM 782 N N . LEU A 1 95 ? -22.801 -6.725 4.270 1.00 77.88 95 LEU A N 1
ATOM 783 C CA . LEU A 1 95 ? -23.456 -6.784 2.956 1.00 77.88 95 LEU A CA 1
ATOM 784 C C . LEU A 1 95 ? -24.935 -6.384 3.000 1.00 77.88 95 LEU A C 1
ATOM 786 O O . LEU A 1 95 ? -25.464 -5.874 2.016 1.00 77.88 95 LEU A O 1
ATOM 790 N N . THR A 1 96 ? -25.622 -6.655 4.111 1.00 77.44 96 THR A N 1
ATOM 791 C CA . THR A 1 96 ? -27.075 -6.445 4.221 1.00 77.44 96 THR A CA 1
ATOM 792 C C . THR A 1 96 ? -27.458 -5.206 5.016 1.00 77.44 96 THR A C 1
ATOM 794 O O . THR A 1 96 ? -28.629 -4.830 4.974 1.00 77.44 96 THR A O 1
ATOM 797 N N . LEU A 1 97 ? -26.513 -4.586 5.737 1.00 65.31 97 LEU A N 1
ATOM 798 C CA . LEU A 1 97 ? -26.754 -3.469 6.660 1.00 65.31 97 LEU A CA 1
ATOM 799 C C . LEU A 1 97 ? -27.873 -3.760 7.683 1.00 65.31 97 LEU A C 1
ATOM 801 O O . LEU A 1 97 ? -28.509 -2.847 8.205 1.00 65.31 97 LEU A O 1
ATOM 805 N N . LYS A 1 98 ? -28.152 -5.042 7.948 1.00 56.66 98 LYS A N 1
ATOM 806 C CA . LYS A 1 98 ? -29.256 -5.503 8.793 1.00 56.66 98 LYS A CA 1
ATOM 807 C C . LYS A 1 98 ? -28.732 -6.348 9.949 1.00 56.66 98 LYS A C 1
ATOM 809 O O . LYS A 1 98 ? -27.850 -7.188 9.776 1.00 56.66 98 LYS A O 1
ATOM 814 N N . GLY A 1 99 ? -29.356 -6.159 11.110 1.00 57.88 99 GLY A N 1
ATOM 815 C CA . GLY A 1 99 ? -29.042 -6.873 12.348 1.00 57.88 99 GLY A CA 1
ATOM 816 C C . GLY A 1 99 ? -27.907 -6.233 13.145 1.00 57.88 99 GLY A C 1
ATOM 817 O O . GLY A 1 99 ? -27.181 -5.383 12.640 1.00 57.88 99 GLY A O 1
ATOM 818 N N . GLU A 1 100 ? -27.771 -6.642 14.402 1.00 60.62 100 GLU A N 1
ATOM 819 C CA . GLU A 1 100 ? -26.669 -6.227 15.271 1.00 60.62 100 GLU A CA 1
ATOM 820 C C . GLU A 1 100 ? -25.372 -6.945 14.876 1.00 60.62 100 GLU A C 1
ATOM 822 O O . GLU A 1 100 ? -25.395 -8.086 14.402 1.00 60.62 100 GLU A O 1
ATOM 827 N N . LEU A 1 101 ? -24.232 -6.274 15.063 1.00 65.31 101 LEU A N 1
ATOM 828 C CA . LEU A 1 101 ? -22.929 -6.883 14.829 1.00 65.31 101 LEU A CA 1
ATOM 829 C C . LEU A 1 101 ? -22.768 -8.091 15.774 1.00 65.31 101 LEU A C 1
ATOM 831 O O . LEU A 1 101 ? -22.909 -7.922 16.989 1.00 65.31 101 LEU A O 1
ATOM 835 N N . PRO A 1 102 ? -22.457 -9.297 15.261 1.00 63.06 102 PRO A N 1
ATOM 836 C CA . PRO A 1 102 ? -22.284 -10.471 16.105 1.00 63.06 102 PRO A CA 1
ATOM 837 C C . PRO A 1 102 ? -21.230 -10.228 17.196 1.00 63.06 102 PRO A C 1
ATOM 839 O O . PRO A 1 102 ? -20.179 -9.647 16.895 1.00 63.06 102 PRO A O 1
ATOM 842 N N . PRO A 1 103 ? -21.451 -10.705 18.438 1.00 62.72 103 PRO A N 1
ATOM 843 C CA . PRO A 1 103 ? -20.470 -10.581 19.506 1.00 62.72 103 PRO A CA 1
ATOM 844 C C . PRO A 1 103 ? -19.120 -11.145 19.057 1.00 62.72 103 PRO A C 1
ATOM 846 O O . PRO A 1 103 ? -19.027 -12.286 18.596 1.00 62.72 103 PRO A O 1
ATOM 849 N N . HIS A 1 104 ? -18.060 -10.353 19.188 1.00 64.38 104 HIS A N 1
ATOM 850 C CA . HIS A 1 104 ? -16.712 -10.772 18.826 1.00 64.38 104 HIS A CA 1
ATOM 851 C C . HIS A 1 104 ? -15.773 -10.720 20.028 1.00 64.38 104 HIS A C 1
ATOM 853 O O . HIS A 1 104 ? -15.795 -9.797 20.843 1.00 64.38 104 HIS A O 1
ATOM 859 N N . SER A 1 105 ? -14.895 -11.715 20.126 1.00 54.12 105 SER A N 1
ATOM 860 C CA . SER A 1 105 ? -13.878 -11.756 21.170 1.00 54.12 105 SER A CA 1
ATOM 861 C C . SER A 1 105 ? -12.721 -10.807 20.831 1.00 54.12 105 SER A C 1
ATOM 863 O O . SER A 1 105 ? -11.910 -11.090 19.940 1.00 54.12 105 SER A O 1
ATOM 865 N N . GLY A 1 106 ? -12.626 -9.689 21.557 1.00 61.78 106 GLY A N 1
ATOM 866 C CA . GLY A 1 106 ? -11.489 -8.759 21.521 1.00 61.78 106 GLY A CA 1
ATOM 867 C C . GLY A 1 106 ? -11.804 -7.361 20.972 1.00 61.78 106 GLY A C 1
ATOM 868 O O . GLY A 1 106 ? -12.951 -7.013 20.718 1.00 61.78 106 GLY A O 1
ATOM 869 N N . LYS A 1 107 ? -10.750 -6.548 20.801 1.00 63.16 107 LYS A N 1
ATOM 870 C CA . LYS A 1 107 ? -10.818 -5.125 20.392 1.00 63.16 107 LYS A CA 1
ATOM 871 C C . LYS A 1 107 ? -11.304 -4.903 18.949 1.00 63.16 107 LYS A C 1
ATOM 873 O O . LYS A 1 107 ? -11.801 -3.812 18.644 1.00 63.16 107 LYS A O 1
ATOM 878 N N . TYR A 1 108 ? -11.133 -5.914 18.096 1.00 66.81 108 TYR A N 1
ATOM 879 C CA . TYR A 1 108 ? -11.430 -5.895 16.664 1.00 66.81 108 TYR A CA 1
ATOM 880 C C . TYR A 1 108 ? -12.334 -7.064 16.288 1.00 66.81 108 TYR A C 1
ATOM 882 O O . TYR A 1 108 ? -12.173 -8.168 16.821 1.00 66.81 108 TYR A O 1
ATOM 890 N N . ASN A 1 109 ? -13.232 -6.831 15.335 1.00 77.94 109 ASN A N 1
ATOM 891 C CA . ASN A 1 109 ? -14.058 -7.891 14.773 1.00 77.94 109 ASN A CA 1
ATOM 892 C C . ASN A 1 109 ? -13.232 -8.804 13.825 1.00 77.94 109 ASN A C 1
ATOM 894 O O . ASN A 1 109 ? -12.127 -8.434 13.407 1.00 77.94 109 ASN A O 1
ATOM 898 N N . PRO A 1 110 ? -13.727 -10.006 13.473 1.00 77.75 110 PRO A N 1
ATOM 899 C CA . PRO A 1 110 ? -13.013 -10.948 12.605 1.00 77.75 110 PRO A CA 1
ATOM 900 C C . PRO A 1 110 ? -12.601 -10.367 11.247 1.00 77.75 110 PRO A C 1
ATOM 902 O O . PRO A 1 110 ? -11.500 -10.636 10.765 1.00 77.75 110 PRO A O 1
ATOM 905 N N . LEU A 1 111 ? -13.459 -9.542 10.639 1.00 78.44 111 LEU A N 1
ATOM 906 C CA . LEU A 1 111 ? -13.212 -8.955 9.324 1.00 78.44 111 LEU A CA 1
ATOM 907 C C . LEU A 1 111 ? -12.157 -7.837 9.391 1.00 78.44 111 LEU A C 1
ATOM 909 O O . LEU A 1 111 ? -11.289 -7.752 8.527 1.00 78.44 111 LEU A O 1
ATOM 913 N N . GLN A 1 112 ? -12.145 -7.053 10.469 1.00 80.19 112 GLN A N 1
ATOM 914 C CA . GLN A 1 112 ? -11.096 -6.087 10.783 1.00 80.19 112 GLN A CA 1
ATOM 915 C C . GLN A 1 112 ? -9.755 -6.794 11.011 1.00 80.19 112 GLN A C 1
ATOM 917 O O . GLN A 1 112 ? -8.758 -6.382 10.419 1.00 80.19 112 GLN A O 1
ATOM 922 N N . LYS A 1 113 ? -9.712 -7.886 11.792 1.00 81.69 113 LYS A N 1
ATOM 923 C CA . LYS A 1 113 ? -8.490 -8.700 11.975 1.00 81.69 113 LYS A CA 1
ATOM 924 C C . LYS A 1 113 ? -7.956 -9.219 10.636 1.00 81.69 113 LYS A C 1
ATOM 926 O O . LYS A 1 113 ? -6.767 -9.063 10.354 1.00 81.69 113 LYS A O 1
ATOM 931 N N . LEU A 1 114 ? -8.836 -9.760 9.789 1.00 81.25 114 LEU A N 1
ATOM 932 C CA . LEU A 1 114 ? -8.485 -10.170 8.426 1.00 81.25 114 LEU A CA 1
ATOM 933 C C . LEU A 1 114 ? -7.980 -9.002 7.589 1.00 81.25 114 LEU A C 1
ATOM 935 O O . LEU A 1 114 ? -7.026 -9.177 6.842 1.00 81.25 114 LEU A O 1
ATOM 939 N N . SER A 1 115 ? -8.558 -7.811 7.737 1.00 84.00 115 SER A N 1
ATOM 940 C CA . SER A 1 115 ? -8.090 -6.637 7.005 1.00 84.00 115 SER A CA 1
ATOM 941 C C . SER A 1 115 ? -6.669 -6.228 7.412 1.00 84.00 115 SER A C 1
ATOM 943 O O . SER A 1 115 ? -5.836 -5.958 6.549 1.00 84.00 115 SER A O 1
ATOM 945 N N . TYR A 1 116 ? -6.332 -6.293 8.705 1.00 82.75 116 TYR A N 1
ATOM 946 C CA . TYR A 1 116 ? -4.975 -6.015 9.183 1.00 82.75 116 TYR A CA 1
ATOM 947 C C . TYR A 1 116 ? -3.947 -7.022 8.663 1.00 82.75 116 TYR A C 1
ATOM 949 O O . TYR A 1 116 ? -2.840 -6.629 8.299 1.00 82.75 116 TYR A O 1
ATOM 957 N N . LEU A 1 117 ? -4.296 -8.309 8.612 1.00 84.75 117 LEU A N 1
ATOM 958 C CA . LEU A 1 117 ? -3.409 -9.325 8.043 1.00 84.75 117 LEU A CA 1
ATOM 959 C C . LEU A 1 117 ? -3.312 -9.184 6.517 1.00 84.75 117 LEU A C 1
ATOM 961 O O . LEU A 1 117 ? -2.220 -9.217 5.953 1.00 84.75 117 LEU A O 1
ATOM 965 N N . GLY A 1 118 ? -4.455 -8.980 5.867 1.00 86.44 118 GLY A N 1
ATOM 966 C CA . GLY A 1 118 ? -4.587 -8.851 4.423 1.00 86.44 118 GLY A CA 1
ATOM 967 C C . GLY A 1 118 ? -3.768 -7.693 3.871 1.00 86.44 118 GLY A C 1
ATOM 968 O O . GLY A 1 118 ? -3.010 -7.901 2.930 1.00 86.44 118 GLY A O 1
ATOM 969 N N . VAL A 1 119 ? -3.828 -6.504 4.484 1.00 89.69 119 VAL A N 1
ATOM 970 C CA . VAL A 1 119 ? -3.046 -5.350 4.007 1.00 89.69 119 VAL A CA 1
ATOM 971 C C . VAL A 1 119 ? -1.541 -5.601 4.087 1.00 89.69 119 VAL A C 1
ATOM 973 O O . VAL A 1 119 ? -0.815 -5.225 3.173 1.00 89.69 119 VAL A O 1
ATOM 976 N N . VAL A 1 120 ? -1.060 -6.281 5.133 1.00 90.06 120 VAL A N 1
ATOM 977 C CA . VAL A 1 120 ? 0.366 -6.614 5.263 1.00 90.06 120 VAL A CA 1
ATOM 978 C C . VAL A 1 120 ? 0.787 -7.567 4.149 1.00 90.06 120 VAL A C 1
ATOM 980 O O . VAL A 1 120 ? 1.781 -7.311 3.475 1.00 90.06 120 VAL A O 1
ATOM 983 N N . VAL A 1 121 ? 0.015 -8.630 3.912 1.00 91.75 121 VAL A N 1
ATOM 984 C CA . VAL A 1 121 ? 0.301 -9.594 2.839 1.00 91.75 121 VAL A CA 1
ATOM 985 C C . VAL A 1 121 ? 0.261 -8.921 1.467 1.00 91.75 121 VAL A C 1
ATOM 987 O O . VAL A 1 121 ? 1.179 -9.112 0.673 1.00 91.75 121 VAL A O 1
ATOM 990 N N . 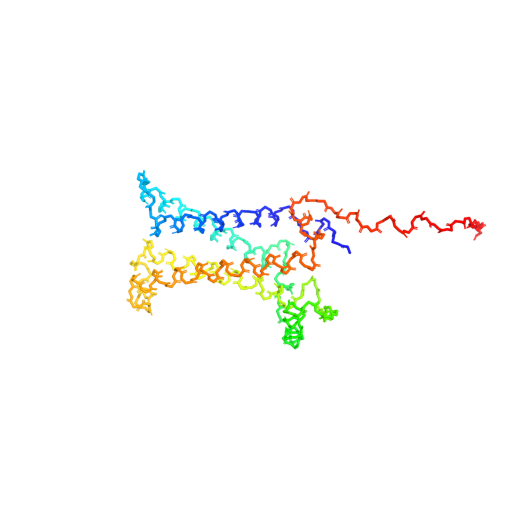LEU A 1 122 ? -0.758 -8.100 1.200 1.00 94.25 122 LEU A N 1
ATOM 991 C CA . LEU A 1 122 ? -0.908 -7.391 -0.071 1.00 94.25 122 LEU A CA 1
ATOM 992 C C . LEU A 1 122 ? 0.244 -6.424 -0.326 1.00 94.25 122 LEU A C 1
ATOM 994 O O . LEU A 1 122 ? 0.800 -6.423 -1.420 1.00 94.25 122 LEU A O 1
ATOM 998 N N . VAL A 1 123 ? 0.638 -5.633 0.674 1.00 94.25 123 VAL A N 1
ATOM 999 C CA . VAL A 1 123 ? 1.742 -4.679 0.519 1.00 94.25 123 VAL A CA 1
ATOM 1000 C C . VAL A 1 123 ? 3.071 -5.408 0.340 1.00 94.25 123 VAL A C 1
ATOM 1002 O O . VAL A 1 123 ? 3.843 -5.023 -0.531 1.00 94.25 123 VAL A O 1
ATOM 1005 N N . LEU A 1 124 ? 3.323 -6.502 1.066 1.00 95.19 124 LEU A N 1
ATOM 1006 C CA . LEU A 1 124 ? 4.529 -7.312 0.858 1.00 95.19 124 LEU A CA 1
ATOM 1007 C C . LEU A 1 124 ? 4.565 -7.948 -0.541 1.00 95.19 124 LEU A C 1
ATOM 1009 O O . LEU A 1 124 ? 5.608 -7.912 -1.193 1.00 95.19 124 LEU A O 1
ATOM 1013 N N . ALA A 1 125 ? 3.440 -8.477 -1.031 1.00 96.38 125 ALA A N 1
ATOM 1014 C CA . ALA A 1 125 ? 3.338 -9.010 -2.391 1.00 96.38 125 ALA A CA 1
ATOM 1015 C C . ALA A 1 125 ? 3.547 -7.915 -3.456 1.00 96.38 125 ALA A C 1
ATOM 1017 O O . ALA A 1 125 ? 4.263 -8.126 -4.442 1.00 96.38 125 ALA A O 1
ATOM 1018 N N . GLN A 1 126 ? 2.987 -6.721 -3.235 1.00 97.38 126 GLN A N 1
ATOM 1019 C CA . GLN A 1 126 ? 3.174 -5.556 -4.103 1.00 97.38 126 GLN A CA 1
ATOM 1020 C C . GLN A 1 126 ? 4.637 -5.099 -4.125 1.00 97.38 126 GLN A C 1
ATOM 1022 O O . GLN A 1 126 ? 5.199 -4.851 -5.192 1.00 97.38 126 GLN A O 1
ATOM 1027 N N . SER A 1 127 ? 5.288 -5.032 -2.962 1.00 96.50 127 SER A N 1
ATOM 1028 C CA . SER A 1 127 ? 6.707 -4.694 -2.853 1.00 96.50 127 SER A CA 1
ATOM 1029 C C . SER A 1 127 ? 7.591 -5.744 -3.521 1.00 96.50 127 SER A C 1
ATOM 1031 O O . SER A 1 127 ? 8.531 -5.381 -4.223 1.00 96.50 127 SER A O 1
ATOM 1033 N N . LEU A 1 128 ? 7.284 -7.033 -3.357 1.00 96.50 128 LEU A N 1
ATOM 1034 C CA . LEU A 1 128 ? 8.051 -8.123 -3.961 1.00 96.50 128 LEU A CA 1
ATOM 1035 C C . LEU A 1 128 ? 7.996 -8.077 -5.494 1.00 96.50 128 LEU A C 1
ATOM 1037 O O . LEU A 1 128 ? 9.033 -8.133 -6.154 1.00 96.50 128 LEU A O 1
ATOM 1041 N N . THR A 1 129 ? 6.801 -7.914 -6.062 1.00 97.31 129 THR A N 1
ATOM 1042 C CA . THR A 1 129 ? 6.634 -7.757 -7.516 1.00 97.31 129 THR A CA 1
ATOM 1043 C C . THR A 1 129 ? 7.278 -6.463 -8.029 1.00 97.31 129 THR A C 1
ATOM 1045 O O . THR A 1 129 ? 7.911 -6.480 -9.083 1.00 97.31 129 THR A O 1
ATOM 1048 N N . GLY A 1 130 ? 7.217 -5.364 -7.268 1.00 96.44 130 GLY A N 1
ATOM 1049 C CA . GLY A 1 130 ? 7.903 -4.109 -7.601 1.00 96.44 130 GLY A CA 1
ATOM 1050 C C . GLY A 1 130 ? 9.432 -4.239 -7.612 1.00 96.44 130 GLY A C 1
ATOM 1051 O O . GLY A 1 130 ? 10.086 -3.787 -8.553 1.00 96.44 130 GLY A O 1
ATOM 1052 N N . MET A 1 131 ? 10.011 -4.920 -6.619 1.00 96.12 131 MET A N 1
ATOM 1053 C CA . MET A 1 131 ? 11.448 -5.212 -6.581 1.00 96.12 131 MET A CA 1
ATOM 1054 C C . MET A 1 131 ? 11.875 -6.130 -7.727 1.00 96.12 131 MET A C 1
ATOM 1056 O O . MET A 1 131 ? 12.933 -5.908 -8.308 1.00 96.12 131 MET A O 1
ATOM 1060 N N . ALA A 1 132 ? 11.050 -7.109 -8.105 1.00 96.62 132 ALA A N 1
ATOM 1061 C CA . ALA A 1 132 ? 11.330 -7.972 -9.251 1.00 96.62 132 ALA A CA 1
ATOM 1062 C C . ALA A 1 132 ? 11.314 -7.219 -10.591 1.00 96.62 132 ALA A C 1
ATOM 1064 O O . ALA A 1 132 ? 12.086 -7.550 -11.488 1.00 96.62 132 ALA A O 1
ATOM 1065 N N . LEU A 1 133 ? 10.485 -6.177 -10.723 1.00 95.69 133 LEU A N 1
ATOM 1066 C CA . LEU A 1 133 ? 10.516 -5.283 -11.885 1.00 95.69 133 LEU A CA 1
ATOM 1067 C C . LEU A 1 133 ? 11.750 -4.369 -11.894 1.00 95.69 133 LEU A C 1
ATOM 1069 O O . LEU A 1 133 ? 12.235 -4.029 -12.972 1.00 95.69 133 LEU A O 1
ATOM 1073 N N . TYR A 1 134 ? 12.248 -3.966 -10.721 1.00 95.06 134 TYR A N 1
ATOM 1074 C CA . TYR A 1 134 ? 13.403 -3.072 -10.598 1.00 95.06 134 TYR A CA 1
ATOM 1075 C C . TYR A 1 134 ? 14.752 -3.809 -10.711 1.00 95.06 134 TYR A C 1
ATOM 1077 O O . TYR A 1 134 ? 15.650 -3.347 -11.412 1.00 95.06 134 TYR A O 1
ATOM 1085 N N . TRP A 1 135 ? 14.878 -4.987 -10.091 1.00 95.12 135 TRP A N 1
ATOM 1086 C CA . TRP A 1 135 ? 16.066 -5.851 -10.114 1.00 95.12 135 TRP A CA 1
ATOM 1087 C C . TRP A 1 135 ? 15.732 -7.275 -10.591 1.00 95.12 135 TRP A C 1
ATOM 1089 O O . TRP A 1 135 ? 15.798 -8.233 -9.815 1.00 95.12 135 TRP A O 1
ATOM 1099 N N . PRO A 1 136 ? 15.416 -7.467 -11.881 1.00 94.00 136 PRO A N 1
ATOM 1100 C CA . PRO A 1 136 ? 14.975 -8.767 -12.386 1.00 94.00 136 PRO A CA 1
ATOM 1101 C C . PRO A 1 136 ? 16.012 -9.883 -12.240 1.00 94.00 136 PRO A C 1
ATOM 1103 O O . PRO A 1 136 ? 15.637 -11.035 -12.051 1.00 94.00 136 PRO A O 1
ATOM 1106 N N . GLY A 1 137 ? 17.310 -9.558 -12.281 1.00 94.38 137 GLY A N 1
ATOM 1107 C CA . GLY A 1 137 ? 18.377 -10.544 -12.084 1.00 94.38 137 GLY A CA 1
ATOM 1108 C C . GLY A 1 137 ? 18.366 -11.159 -10.681 1.00 94.38 137 GLY A C 1
ATOM 1109 O O . GLY A 1 137 ? 18.471 -12.375 -10.539 1.00 94.38 137 GLY A O 1
ATOM 1110 N N . THR A 1 138 ? 18.166 -10.333 -9.650 1.00 96.06 138 THR A N 1
ATOM 1111 C CA . THR A 1 138 ? 18.102 -10.773 -8.246 1.00 96.06 138 THR A CA 1
ATOM 1112 C C . THR A 1 138 ? 16.859 -11.620 -7.970 1.00 96.06 138 THR A C 1
ATOM 1114 O O . THR A 1 138 ? 16.920 -12.565 -7.191 1.00 96.06 138 THR A O 1
ATOM 1117 N N . PHE A 1 139 ? 15.743 -11.318 -8.639 1.00 95.44 139 PHE A N 1
ATOM 1118 C CA . PHE A 1 139 ? 14.464 -12.020 -8.480 1.00 95.44 139 PHE A CA 1
ATOM 1119 C C . PHE A 1 139 ? 14.164 -12.985 -9.636 1.00 95.44 139 PHE A C 1
ATOM 1121 O O . PHE A 1 139 ? 13.000 -13.271 -9.918 1.00 95.44 139 PHE A O 1
ATOM 1128 N N . SER A 1 140 ? 15.196 -13.513 -10.296 1.00 94.06 140 SER A N 1
ATOM 1129 C CA . SER A 1 140 ? 15.062 -14.347 -11.500 1.00 94.06 140 SER A CA 1
ATOM 1130 C C . SER A 1 140 ? 14.139 -15.557 -11.313 1.00 94.06 140 SER A C 1
ATOM 1132 O O . SER A 1 140 ? 13.358 -15.860 -12.210 1.00 94.06 140 SER A O 1
ATOM 1134 N N . GLY A 1 141 ? 14.142 -16.192 -10.136 1.00 95.00 141 GLY A N 1
ATOM 1135 C CA . GLY A 1 141 ? 13.218 -17.287 -9.813 1.00 95.00 141 GLY A CA 1
ATOM 1136 C C . GLY A 1 141 ? 11.744 -16.863 -9.796 1.00 95.00 141 GLY A C 1
ATOM 1137 O O . GLY A 1 141 ? 10.895 -17.551 -10.357 1.00 95.00 141 GLY A O 1
ATOM 1138 N N . LEU A 1 142 ? 11.437 -15.696 -9.219 1.00 93.62 142 LEU A N 1
ATOM 1139 C CA . LEU A 1 142 ? 10.077 -15.147 -9.216 1.00 93.62 142 LEU A CA 1
ATOM 1140 C C . LEU A 1 142 ? 9.659 -14.710 -10.623 1.00 93.62 142 LEU A C 1
ATOM 1142 O O . LEU A 1 142 ? 8.544 -14.998 -11.052 1.00 93.62 142 LEU A O 1
ATOM 1146 N N . VAL A 1 143 ? 10.571 -14.066 -11.356 1.00 95.88 143 VAL A N 1
ATOM 1147 C CA . VAL A 1 143 ? 10.356 -13.675 -12.755 1.00 95.88 143 VAL A CA 1
ATOM 1148 C C . VAL A 1 143 ? 10.041 -14.908 -13.603 1.00 95.88 143 VAL A C 1
ATOM 1150 O O . VAL A 1 143 ? 9.079 -14.881 -14.362 1.00 95.88 143 VAL A O 1
ATOM 1153 N N . ALA A 1 144 ? 10.783 -16.005 -13.436 1.00 95.62 144 ALA A N 1
ATOM 1154 C CA . ALA A 1 144 ? 10.524 -17.261 -14.135 1.00 95.62 144 ALA A CA 1
ATOM 1155 C C . ALA A 1 144 ? 9.170 -17.882 -13.751 1.00 95.62 144 ALA A C 1
ATOM 1157 O O . ALA A 1 144 ? 8.439 -18.327 -14.632 1.00 95.62 144 ALA A O 1
ATOM 1158 N N . SER A 1 145 ? 8.796 -17.863 -12.465 1.00 96.31 145 SER A N 1
ATOM 1159 C CA . SER A 1 145 ? 7.505 -18.410 -12.010 1.00 96.31 145 SER A CA 1
ATOM 1160 C C . SER A 1 145 ? 6.283 -17.649 -12.530 1.00 96.31 145 SER A C 1
ATOM 1162 O O . SER A 1 145 ? 5.192 -18.206 -12.577 1.00 96.31 145 SER A O 1
ATOM 1164 N N . LEU A 1 146 ? 6.467 -16.386 -12.921 1.00 95.75 146 LEU A N 1
ATOM 1165 C CA . LEU A 1 146 ? 5.424 -15.525 -13.475 1.00 95.75 146 LEU A CA 1
ATOM 1166 C C . LEU A 1 146 ? 5.587 -15.347 -14.989 1.00 95.75 146 LEU A C 1
ATOM 1168 O O . LEU A 1 146 ? 5.215 -14.308 -15.521 1.00 95.75 146 LEU A O 1
ATOM 1172 N N . GLU A 1 147 ? 6.171 -16.330 -15.679 1.00 94.19 147 GLU A N 1
ATOM 1173 C CA . GLU A 1 147 ? 6.290 -16.350 -17.147 1.00 94.19 147 GLU A CA 1
ATOM 1174 C C . GLU A 1 147 ? 7.053 -15.135 -17.722 1.00 94.19 147 GLU A C 1
ATOM 1176 O O . GLU A 1 147 ? 6.838 -14.687 -18.849 1.00 94.19 147 GLU A O 1
ATOM 1181 N N . GLY A 1 148 ? 7.982 -14.582 -16.939 1.00 94.94 148 GLY A N 1
ATOM 1182 C CA . GLY A 1 148 ? 8.831 -13.458 -17.316 1.00 94.94 148 GLY A CA 1
ATOM 1183 C C . GLY A 1 148 ? 8.339 -12.095 -16.822 1.00 94.94 148 GLY A C 1
ATOM 1184 O O . GLY A 1 148 ? 7.390 -11.949 -16.055 1.00 94.94 148 GLY A O 1
ATOM 1185 N N . LEU A 1 149 ? 9.014 -11.035 -17.280 1.00 95.31 149 LEU A N 1
ATOM 1186 C CA . LEU A 1 149 ? 8.735 -9.656 -16.855 1.00 95.31 149 LEU A CA 1
ATOM 1187 C C . LEU A 1 149 ? 7.307 -9.189 -17.174 1.00 95.31 149 LEU A C 1
ATOM 1189 O O . LEU A 1 149 ? 6.766 -8.336 -16.467 1.00 95.31 149 LEU A O 1
ATOM 1193 N N . ALA A 1 150 ? 6.705 -9.728 -18.236 1.00 96.12 150 ALA A N 1
ATOM 1194 C CA . ALA A 1 150 ? 5.334 -9.410 -18.615 1.00 96.12 150 ALA A CA 1
ATOM 1195 C C . ALA A 1 150 ? 4.337 -9.893 -17.552 1.00 96.12 150 ALA A C 1
ATOM 1197 O O . ALA A 1 150 ? 3.507 -9.099 -17.105 1.00 96.12 150 ALA A O 1
ATOM 1198 N N . GLY A 1 151 ? 4.461 -11.139 -17.085 1.00 96.75 151 GLY A N 1
ATOM 1199 C CA . GLY A 1 151 ? 3.578 -11.662 -16.046 1.00 96.75 151 GLY A CA 1
ATOM 1200 C C . GLY A 1 151 ? 3.855 -11.060 -14.669 1.00 96.75 151 GLY A C 1
ATOM 1201 O O . GLY A 1 151 ? 2.904 -10.799 -13.931 1.00 96.75 151 GLY A O 1
ATOM 1202 N N . VAL A 1 152 ? 5.102 -10.681 -14.348 1.00 97.44 152 VAL A N 1
ATOM 1203 C CA . VAL A 1 152 ? 5.384 -9.867 -13.144 1.00 97.44 152 VAL A CA 1
ATOM 1204 C C . VAL A 1 152 ? 4.652 -8.523 -13.212 1.00 97.44 152 VAL A C 1
ATOM 1206 O O . VAL A 1 152 ? 4.025 -8.115 -12.235 1.00 97.44 152 VAL A O 1
ATOM 1209 N N . ARG A 1 153 ? 4.678 -7.837 -14.363 1.00 96.12 153 ARG A N 1
ATOM 1210 C CA . ARG A 1 153 ? 3.979 -6.554 -14.546 1.00 96.12 153 ARG A CA 1
ATOM 1211 C C . ARG A 1 153 ? 2.463 -6.710 -14.450 1.00 96.12 153 ARG A C 1
ATOM 1213 O O . ARG A 1 153 ? 1.822 -5.896 -13.789 1.00 96.12 153 ARG A O 1
ATOM 1220 N N . ALA A 1 154 ? 1.905 -7.746 -15.073 1.00 96.38 154 ALA A N 1
ATOM 1221 C CA . ALA A 1 154 ? 0.480 -8.057 -14.983 1.00 96.38 154 ALA A CA 1
ATOM 1222 C C . ALA A 1 154 ? 0.067 -8.357 -13.534 1.00 96.38 154 ALA A C 1
ATOM 1224 O O . ALA A 1 154 ? -0.924 -7.812 -13.054 1.00 96.38 154 ALA A O 1
ATOM 1225 N N . SER A 1 155 ? 0.875 -9.137 -12.812 1.00 96.75 155 SER A N 1
ATOM 1226 C CA . SER A 1 155 ? 0.654 -9.456 -11.397 1.00 96.75 155 SER A CA 1
ATOM 1227 C C . SER A 1 155 ? 0.720 -8.209 -10.516 1.00 96.75 155 SER A C 1
ATOM 1229 O O . SER A 1 155 ? -0.169 -7.990 -9.700 1.00 96.75 155 SER A O 1
ATOM 1231 N N . HIS A 1 156 ? 1.724 -7.350 -10.716 1.00 97.44 156 HIS A N 1
ATOM 1232 C CA . HIS A 1 156 ? 1.856 -6.083 -9.992 1.00 97.44 156 HIS A CA 1
ATOM 1233 C C . HIS A 1 156 ? 0.654 -5.158 -10.239 1.00 97.44 156 HIS A C 1
ATOM 1235 O O . HIS A 1 156 ? 0.145 -4.520 -9.320 1.00 97.44 156 HIS A O 1
ATOM 1241 N N . TYR A 1 157 ? 0.153 -5.111 -11.476 1.00 95.94 157 TYR A N 1
ATOM 1242 C CA . TYR A 1 157 ? -1.040 -4.341 -11.823 1.00 95.94 157 TYR A CA 1
ATOM 1243 C C . TYR A 1 157 ? -2.324 -4.932 -11.216 1.00 95.94 157 TYR A C 1
ATOM 1245 O O . TYR A 1 157 ? -3.147 -4.193 -10.676 1.00 95.94 157 TYR A O 1
ATOM 1253 N N . ALA A 1 158 ? -2.483 -6.258 -11.236 1.00 96.88 158 ALA A N 1
ATOM 1254 C CA . ALA A 1 158 ? -3.614 -6.943 -10.611 1.00 96.88 158 ALA A CA 1
ATOM 1255 C C . ALA A 1 158 ? -3.641 -6.732 -9.087 1.00 96.88 158 ALA A C 1
ATOM 1257 O O . ALA A 1 158 ? -4.694 -6.441 -8.514 1.00 96.88 158 ALA A O 1
ATOM 1258 N N . LEU A 1 159 ? -2.478 -6.806 -8.435 1.00 96.81 159 LEU A N 1
ATOM 1259 C CA . LEU A 1 159 ? -2.328 -6.514 -7.010 1.00 96.81 159 LEU A CA 1
ATOM 1260 C C . LEU A 1 159 ? -2.667 -5.051 -6.681 1.00 96.81 159 LEU A C 1
ATOM 1262 O O . LEU A 1 159 ? -3.296 -4.808 -5.653 1.00 96.81 159 LEU A O 1
ATOM 1266 N N . THR A 1 160 ? -2.355 -4.088 -7.559 1.00 96.31 160 THR A N 1
ATOM 1267 C CA . THR A 1 160 ? -2.802 -2.690 -7.401 1.00 96.31 160 THR A CA 1
ATOM 1268 C C . THR A 1 160 ? -4.327 -2.591 -7.334 1.00 96.31 160 THR A C 1
ATOM 1270 O O . THR A 1 160 ? -4.857 -1.951 -6.427 1.00 96.31 160 THR A O 1
ATOM 1273 N N . TRP A 1 161 ? -5.055 -3.247 -8.243 1.00 95.56 161 TRP A N 1
ATOM 1274 C CA . TRP A 1 161 ? -6.525 -3.249 -8.222 1.00 95.56 161 TRP A CA 1
ATOM 1275 C C . TRP A 1 161 ? -7.102 -3.940 -6.987 1.00 95.56 161 TRP A C 1
ATOM 1277 O O . TRP A 1 161 ? -8.080 -3.459 -6.403 1.00 95.56 161 TRP A O 1
ATOM 1287 N N . LEU A 1 162 ? -6.476 -5.036 -6.555 1.00 94.94 162 LEU A N 1
ATOM 1288 C CA . LEU A 1 162 ? -6.844 -5.716 -5.318 1.00 94.94 162 LEU A CA 1
ATOM 1289 C C . LEU A 1 162 ? -6.630 -4.807 -4.098 1.00 94.94 162 LEU A C 1
ATOM 1291 O O . LEU A 1 162 ? -7.503 -4.735 -3.235 1.00 94.94 162 LEU A O 1
ATOM 1295 N N . LEU A 1 163 ? -5.523 -4.058 -4.058 1.00 93.56 163 LEU A N 1
ATOM 1296 C CA . LEU A 1 163 ? -5.222 -3.094 -3.000 1.00 93.56 163 LEU A CA 1
ATOM 1297 C C . LEU A 1 163 ? -6.221 -1.926 -2.992 1.00 93.56 163 LEU A C 1
ATOM 1299 O O . LEU A 1 163 ? -6.711 -1.559 -1.927 1.00 93.56 163 LEU A O 1
ATOM 1303 N N . ILE A 1 164 ? -6.583 -1.382 -4.159 1.00 94.06 164 ILE A N 1
ATOM 1304 C CA . ILE A 1 164 ? -7.611 -0.333 -4.280 1.00 94.06 164 ILE A CA 1
ATOM 1305 C C . ILE A 1 164 ? -8.952 -0.842 -3.743 1.00 94.06 164 ILE A C 1
ATOM 1307 O O . ILE A 1 164 ? -9.559 -0.203 -2.886 1.00 94.06 164 ILE A O 1
ATOM 1311 N N . THR A 1 165 ? -9.392 -2.017 -4.196 1.00 92.62 165 THR A N 1
ATOM 1312 C CA . THR A 1 165 ? -10.655 -2.631 -3.751 1.00 92.62 165 THR A CA 1
ATOM 1313 C C . THR A 1 165 ? -10.648 -2.865 -2.243 1.00 92.62 165 THR A C 1
ATOM 1315 O O . THR A 1 165 ? -11.610 -2.533 -1.550 1.00 92.62 165 THR A O 1
ATOM 1318 N N . PHE A 1 166 ? -9.534 -3.376 -1.720 1.00 90.94 166 PHE A N 1
ATOM 1319 C CA . PHE A 1 166 ? -9.335 -3.576 -0.293 1.00 90.94 166 PHE A CA 1
ATOM 1320 C C . PHE A 1 166 ? -9.478 -2.268 0.498 1.00 90.94 166 PHE A C 1
ATOM 1322 O O . PHE A 1 166 ? -10.192 -2.246 1.499 1.00 90.94 166 PHE A O 1
ATOM 1329 N N . ILE A 1 167 ? -8.852 -1.176 0.046 1.00 90.06 167 ILE A N 1
ATOM 1330 C CA . ILE A 1 167 ? -8.941 0.137 0.706 1.00 90.06 167 ILE A CA 1
ATOM 1331 C C . ILE A 1 167 ? -10.384 0.642 0.712 1.00 90.06 167 ILE A C 1
ATOM 1333 O O . ILE A 1 167 ? -10.849 1.117 1.745 1.00 90.06 167 ILE A O 1
ATOM 1337 N N . MET A 1 168 ? -11.113 0.498 -0.397 1.00 89.62 168 MET A N 1
ATOM 1338 C CA . MET A 1 168 ? -12.518 0.915 -0.480 1.00 89.62 168 MET A CA 1
ATOM 1339 C C . MET A 1 168 ? -13.392 0.158 0.530 1.00 89.62 168 MET A C 1
ATOM 1341 O O . MET A 1 168 ? -14.146 0.776 1.283 1.00 89.62 168 MET A O 1
ATOM 1345 N N . VAL A 1 169 ? -13.242 -1.169 0.605 1.00 86.56 169 VAL A N 1
ATOM 1346 C CA . VAL A 1 169 ? -13.960 -2.004 1.583 1.00 86.56 169 VAL A CA 1
ATOM 1347 C C . VAL A 1 169 ? -13.538 -1.664 3.016 1.00 86.56 169 VAL A C 1
ATOM 1349 O O . VAL A 1 169 ? -14.383 -1.565 3.904 1.00 86.56 169 VAL A O 1
ATOM 1352 N N . HIS A 1 170 ? -12.246 -1.439 3.256 1.00 86.38 170 HIS A N 1
ATOM 1353 C CA . HIS A 1 170 ? -11.724 -1.063 4.568 1.00 86.38 170 HIS A CA 1
ATOM 1354 C C . HIS A 1 170 ? -12.291 0.278 5.053 1.00 86.38 170 HIS A C 1
ATOM 1356 O O . HIS A 1 170 ? -12.764 0.364 6.186 1.00 86.38 170 HIS A O 1
ATOM 1362 N N . LEU A 1 171 ? -12.306 1.302 4.194 1.00 85.56 171 LEU A N 1
ATOM 1363 C CA . LEU A 1 171 ? -12.885 2.609 4.513 1.00 85.56 171 LEU A CA 1
ATOM 1364 C C . LEU A 1 171 ? -14.380 2.504 4.814 1.00 85.56 171 LEU A C 1
ATOM 1366 O O . LEU A 1 171 ? -14.837 3.086 5.797 1.00 85.56 171 LEU A O 1
ATOM 1370 N N . TYR A 1 172 ? -15.121 1.723 4.022 1.00 83.75 172 TYR A N 1
ATOM 1371 C CA . TYR A 1 172 ? -16.536 1.459 4.273 1.00 83.75 172 TYR A CA 1
ATOM 1372 C C . TYR A 1 172 ? -16.764 0.881 5.678 1.00 83.75 172 TYR A C 1
ATOM 1374 O O . 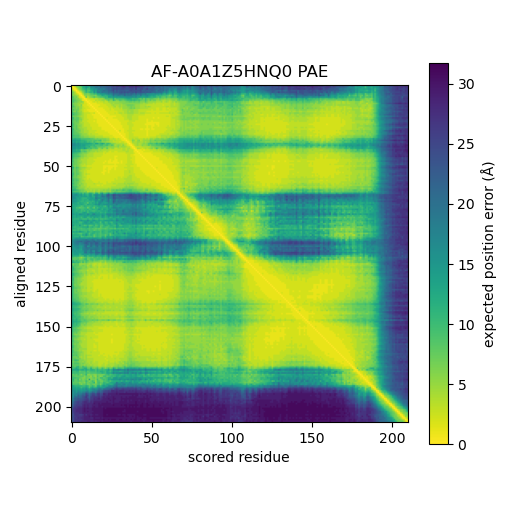TYR A 1 172 ? -17.539 1.441 6.451 1.00 83.75 172 TYR A O 1
ATOM 1382 N N . MET A 1 173 ? -16.023 -0.166 6.057 1.00 80.31 173 MET A N 1
ATOM 1383 C CA . MET A 1 173 ? -16.148 -0.768 7.391 1.00 80.31 173 MET A CA 1
ATOM 1384 C C . MET A 1 173 ? -15.844 0.226 8.517 1.00 80.31 173 MET A C 1
ATOM 1386 O O . MET A 1 173 ? -16.580 0.292 9.502 1.00 80.31 173 MET A O 1
ATOM 1390 N N . VAL A 1 174 ? -14.769 1.010 8.381 1.00 79.00 174 VAL A N 1
ATOM 1391 C CA . VAL A 1 174 ? -14.351 1.966 9.418 1.00 79.00 174 VAL A CA 1
ATOM 1392 C C . VAL A 1 174 ? -15.393 3.068 9.609 1.00 79.00 174 VAL A C 1
ATOM 1394 O O . VAL A 1 174 ? -15.711 3.402 10.754 1.00 79.00 174 VAL A O 1
ATOM 1397 N N . ILE A 1 175 ? -15.946 3.598 8.513 1.00 81.94 175 ILE A N 1
ATOM 1398 C CA . ILE A 1 175 ? -16.978 4.643 8.540 1.00 81.94 175 ILE A CA 1
ATOM 1399 C C . ILE A 1 175 ? -18.280 4.107 9.146 1.00 81.94 175 ILE A C 1
ATOM 1401 O O . ILE A 1 175 ? -18.886 4.793 9.968 1.00 81.94 175 ILE A O 1
ATOM 1405 N N . SER A 1 176 ? -18.697 2.894 8.774 1.00 75.62 176 SER A N 1
ATOM 1406 C CA . SER A 1 176 ? -19.956 2.308 9.246 1.00 75.62 176 SER A CA 1
ATOM 1407 C C . SER A 1 176 ? -19.932 1.916 10.723 1.00 75.62 176 SER A C 1
ATOM 1409 O O . SER A 1 176 ? -20.943 2.057 11.403 1.00 75.62 176 SER A O 1
ATOM 1411 N N . GLU A 1 177 ? -18.806 1.419 11.233 1.00 70.56 177 GLU A N 1
ATOM 1412 C CA . GLU A 1 177 ? -18.765 0.788 12.558 1.00 70.56 177 GLU A CA 1
ATOM 1413 C C . GLU A 1 177 ? -18.093 1.651 13.629 1.00 70.56 177 GLU A C 1
ATOM 1415 O O . GLU A 1 177 ? -18.426 1.554 14.810 1.00 70.56 177 GLU A O 1
ATOM 1420 N N . THR A 1 178 ? -17.110 2.477 13.259 1.00 69.38 178 THR A N 1
ATOM 1421 C CA . THR A 1 178 ? -16.270 3.168 14.251 1.00 69.38 178 THR A CA 1
ATOM 1422 C C . THR A 1 178 ? -15.913 4.612 13.874 1.00 69.38 178 THR A C 1
ATOM 1424 O O . THR A 1 178 ? -14.732 4.978 13.882 1.00 69.38 178 THR A O 1
ATOM 1427 N N . PRO A 1 179 ? -16.906 5.493 13.635 1.00 69.25 179 PRO A N 1
ATOM 1428 C CA . PRO A 1 179 ? -16.649 6.900 13.320 1.00 69.25 179 PRO A CA 1
ATOM 1429 C C . PRO A 1 179 ? -15.859 7.622 14.427 1.00 69.25 179 PRO A C 1
ATOM 1431 O O . PRO A 1 179 ? -15.024 8.479 14.139 1.00 69.25 179 PRO A O 1
ATOM 1434 N N . ASP A 1 180 ? -16.032 7.232 15.692 1.00 67.75 180 ASP A N 1
ATOM 1435 C CA . ASP A 1 180 ? -15.271 7.811 16.806 1.00 67.75 180 ASP A CA 1
ATOM 1436 C C . ASP A 1 180 ? -13.798 7.380 16.812 1.00 67.75 180 ASP A C 1
ATOM 1438 O O . ASP A 1 180 ? -12.920 8.175 17.152 1.00 67.75 180 ASP A O 1
ATOM 1442 N N . ARG A 1 181 ? -13.492 6.143 16.391 1.00 69.31 181 ARG A N 1
ATOM 1443 C CA . ARG A 1 181 ? -12.097 5.688 16.236 1.00 69.31 181 ARG A CA 1
ATOM 1444 C C . ARG A 1 181 ? -11.440 6.358 15.032 1.00 69.31 181 ARG A C 1
ATOM 1446 O O . ARG A 1 181 ? -10.266 6.712 15.111 1.00 69.31 181 ARG A O 1
ATOM 1453 N N . LEU A 1 182 ? -12.202 6.595 13.964 1.00 72.06 182 LEU A N 1
ATOM 1454 C CA . LEU A 1 182 ? -11.751 7.378 12.817 1.00 72.06 182 LEU A CA 1
ATOM 1455 C C . LEU A 1 182 ? -11.382 8.807 13.238 1.00 72.06 182 LEU A C 1
ATOM 1457 O O . LEU A 1 182 ? -10.287 9.263 12.925 1.00 72.06 182 LEU A O 1
ATOM 1461 N N . ARG A 1 183 ? -12.233 9.491 14.016 1.00 68.69 183 ARG A 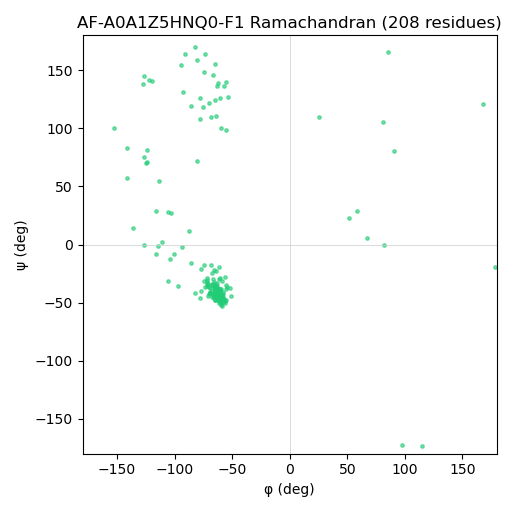N 1
ATOM 1462 C CA . ARG A 1 183 ? -11.937 10.830 14.566 1.00 68.69 183 ARG A CA 1
ATOM 1463 C C . ARG A 1 183 ? -10.713 10.832 15.480 1.00 68.69 183 ARG A C 1
ATOM 1465 O O . ARG A 1 183 ? -9.901 11.746 15.405 1.00 68.69 183 ARG A O 1
ATOM 1472 N N . LEU A 1 184 ? -10.526 9.794 16.289 1.00 72.31 184 LEU A N 1
ATOM 1473 C CA . LEU A 1 184 ? -9.328 9.639 17.116 1.00 72.31 184 LEU A CA 1
ATOM 1474 C C . LEU A 1 184 ? -8.046 9.470 16.293 1.00 72.31 184 LEU A C 1
ATOM 1476 O O . LEU A 1 184 ? -7.013 10.053 16.631 1.00 72.31 184 LEU A O 1
ATOM 1480 N N . MET A 1 185 ? -8.101 8.680 15.221 1.00 75.75 185 MET A N 1
ATOM 1481 C CA . MET A 1 185 ? -6.966 8.500 14.314 1.00 75.75 185 MET A CA 1
ATOM 1482 C C . MET A 1 185 ? -6.682 9.766 13.497 1.00 75.75 185 MET A C 1
ATOM 1484 O O . MET A 1 185 ? -5.518 10.146 13.363 1.00 75.75 185 MET A O 1
ATOM 1488 N N . LEU A 1 186 ? -7.733 10.422 12.993 1.00 69.94 186 LEU A N 1
ATOM 1489 C CA . LEU A 1 186 ? -7.642 11.585 12.111 1.00 69.94 186 LEU A CA 1
ATOM 1490 C C . LEU A 1 186 ? -7.317 12.889 12.846 1.00 69.94 186 LEU A C 1
ATOM 1492 O O . LEU A 1 186 ? -6.454 13.651 12.428 1.00 69.94 186 LEU A O 1
ATOM 1496 N N . LEU A 1 187 ? -8.008 13.139 13.951 1.00 70.12 187 LEU A N 1
ATOM 1497 C CA . LEU A 1 187 ? -8.035 14.437 14.628 1.00 70.12 187 LEU A CA 1
ATOM 1498 C C . LEU A 1 187 ? -7.426 14.379 16.033 1.00 70.12 187 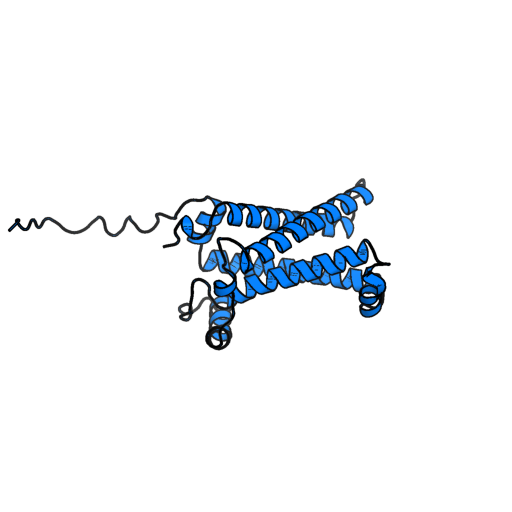LEU A C 1
ATOM 1500 O O . LEU A 1 187 ? -7.273 15.412 16.677 1.00 70.12 187 LEU A O 1
ATOM 1504 N N . GLY A 1 188 ? -7.112 13.186 16.553 1.00 58.31 188 GLY A N 1
ATOM 1505 C CA . GLY A 1 188 ? -6.631 13.021 17.928 1.00 58.31 188 GLY A CA 1
ATOM 1506 C C . GLY A 1 188 ? -7.675 13.346 19.003 1.00 58.31 188 GLY A C 1
ATOM 1507 O O . GLY A 1 188 ? -7.350 13.315 20.187 1.00 58.31 188 GLY A O 1
ATOM 1508 N N . GLN A 1 189 ? -8.917 13.633 18.611 1.00 58.22 189 GLN A N 1
ATOM 1509 C CA . GLN A 1 189 ? -10.010 13.970 19.513 1.00 58.22 189 GLN A CA 1
ATOM 1510 C C . GLN A 1 189 ? -10.678 12.691 20.014 1.00 58.22 189 GLN A C 1
ATOM 1512 O O . GLN A 1 189 ? -11.221 11.918 19.225 1.00 58.22 189 GLN A O 1
ATOM 1517 N N . THR A 1 190 ? -10.667 12.462 21.328 1.00 53.25 190 THR A N 1
ATOM 1518 C CA . THR A 1 190 ? -11.597 11.519 21.959 1.00 53.25 190 THR A CA 1
ATOM 1519 C C . THR A 1 190 ? -12.993 12.064 21.753 1.00 53.25 190 THR A C 1
ATOM 1521 O O . THR A 1 190 ? -13.317 13.105 22.317 1.00 53.25 190 THR A O 1
ATOM 1524 N N . GLY A 1 191 ? -13.795 11.406 20.916 1.00 44.41 191 GLY A N 1
ATOM 1525 C CA . GLY A 1 191 ? -15.185 11.783 20.702 1.00 44.41 191 GLY A CA 1
ATOM 1526 C C . GLY A 1 191 ? -15.935 11.822 22.032 1.00 44.41 191 GLY A C 1
ATOM 1527 O O . GLY A 1 191 ? -16.361 10.792 22.544 1.00 44.41 191 GLY A O 1
ATOM 1528 N N . GLY A 1 192 ? -16.082 13.020 22.590 1.00 43.66 192 GLY A N 1
ATOM 1529 C CA . GLY A 1 192 ? -17.089 13.355 23.579 1.00 43.66 192 GLY A CA 1
ATOM 1530 C C . GLY A 1 192 ? -18.395 13.608 22.843 1.00 43.66 192 GLY A C 1
ATOM 1531 O O . GLY A 1 192 ? -18.809 14.746 22.693 1.00 43.66 192 GLY A O 1
ATOM 1532 N N . VAL A 1 193 ? -19.017 12.556 22.319 1.00 43.91 193 VAL A N 1
ATOM 1533 C CA . VAL A 1 193 ? -20.417 12.604 21.880 1.00 43.91 193 VAL A CA 1
ATOM 1534 C C . VAL A 1 193 ? -21.109 11.450 22.586 1.00 43.91 193 VAL A C 1
ATOM 1536 O O . VAL A 1 193 ? -21.295 10.365 22.051 1.00 43.91 193 VAL A O 1
ATOM 1539 N N . GLY A 1 194 ? -21.354 11.674 23.873 1.00 38.31 194 GLY A N 1
ATOM 1540 C CA . GLY A 1 194 ? -21.932 10.698 24.791 1.00 38.31 194 GLY A CA 1
ATOM 1541 C C . GLY A 1 194 ? -22.072 11.216 26.223 1.00 38.31 194 GLY A C 1
ATOM 1542 O O . GLY A 1 194 ? -22.896 10.692 26.958 1.00 38.31 194 GLY A O 1
ATOM 1543 N N . SER A 1 195 ? -21.353 12.277 26.620 1.00 36.09 195 SER A N 1
ATOM 1544 C CA . SER A 1 195 ? -21.493 12.862 27.966 1.00 36.09 195 SER A CA 1
ATOM 1545 C C . SER A 1 195 ? -22.590 13.927 28.089 1.00 36.09 195 SER A C 1
ATOM 1547 O O . SER A 1 195 ? -22.634 14.619 29.099 1.00 36.09 195 SER A O 1
ATOM 1549 N N . GLU A 1 196 ? -23.473 14.084 27.099 1.00 37.41 196 GLU A N 1
ATOM 1550 C CA . GLU A 1 196 ? -24.537 15.102 27.133 1.00 37.41 196 GLU A CA 1
ATOM 1551 C C . GLU A 1 196 ? -25.948 14.500 27.146 1.00 37.41 196 GLU A C 1
ATOM 1553 O O . GLU A 1 196 ? -26.892 15.112 26.662 1.00 37.41 196 GLU A O 1
ATOM 1558 N N . LYS A 1 197 ? -26.115 13.287 27.701 1.00 37.66 197 LYS A N 1
ATOM 1559 C CA . LYS A 1 197 ? -27.446 12.750 28.057 1.00 37.66 197 LYS A CA 1
ATOM 1560 C C . LYS A 1 197 ? -27.548 12.049 29.420 1.00 37.66 197 LYS A C 1
ATOM 1562 O O . LYS A 1 197 ? -28.573 11.441 29.692 1.00 37.66 197 LYS A O 1
ATOM 1567 N N . GLU A 1 198 ? -26.565 12.209 30.309 1.00 38.38 198 GLU A N 1
ATOM 1568 C CA . GLU A 1 198 ? -26.680 11.794 31.728 1.00 38.38 198 GLU A CA 1
ATOM 1569 C C . GLU A 1 198 ? -26.641 12.967 32.728 1.00 38.38 198 GLU A C 1
ATOM 1571 O O . GLU A 1 198 ? -26.803 12.762 33.923 1.00 38.38 198 GLU A O 1
ATOM 1576 N N . GLY A 1 199 ? -26.485 14.214 32.264 1.00 32.72 199 GLY A N 1
ATOM 1577 C CA . GLY A 1 199 ? -26.399 15.395 33.139 1.00 32.72 199 GLY A CA 1
ATOM 1578 C C . GLY A 1 199 ? -27.715 16.138 33.402 1.00 32.72 199 GLY A C 1
ATOM 1579 O O . GLY A 1 199 ? -27.712 17.126 34.130 1.00 32.72 199 GLY A O 1
ATOM 1580 N N . ALA A 1 200 ? -28.834 15.711 32.811 1.00 41.88 200 ALA A N 1
ATOM 1581 C CA . ALA A 1 200 ? -30.117 16.411 32.905 1.00 41.88 200 ALA A CA 1
ATOM 1582 C C . ALA A 1 200 ? -31.213 15.494 33.459 1.00 41.88 200 ALA A C 1
ATOM 1584 O O . ALA A 1 200 ? -32.118 15.070 32.745 1.00 41.88 200 ALA A O 1
ATOM 1585 N N . GLY A 1 201 ? -31.129 15.168 34.745 1.00 42.12 201 GLY A N 1
ATOM 1586 C CA . GLY A 1 201 ? -32.208 14.478 35.441 1.00 42.12 201 GLY A CA 1
ATOM 1587 C C . GLY A 1 201 ? -31.769 13.967 36.802 1.00 42.12 201 GLY A C 1
ATOM 1588 O O . GLY A 1 201 ? -30.884 13.129 36.872 1.00 42.12 201 GLY A O 1
ATOM 1589 N N . THR A 1 202 ? -32.452 14.427 37.854 1.00 35.03 202 THR A N 1
ATOM 1590 C CA . THR A 1 202 ? -32.287 14.089 39.286 1.00 35.03 202 THR A CA 1
ATOM 1591 C C . THR A 1 202 ? -31.135 14.852 39.965 1.00 35.03 202 THR A C 1
ATOM 1593 O O . THR A 1 202 ? -29.969 14.642 39.686 1.00 35.03 202 THR A O 1
ATOM 1596 N N . GLY A 1 203 ? -31.358 15.870 40.800 1.00 34.53 203 GLY A N 1
ATOM 1597 C CA . GLY A 1 203 ? -32.404 16.024 41.808 1.00 34.53 203 GLY A CA 1
ATOM 1598 C C . GLY A 1 203 ? -31.901 15.464 43.137 1.00 34.53 203 GLY A C 1
ATOM 1599 O O . GLY A 1 203 ? -32.195 14.324 43.468 1.00 34.53 203 GLY A O 1
ATOM 1600 N N . SER A 1 204 ? -31.104 16.275 43.842 1.00 39.94 204 SER A N 1
ATOM 1601 C CA . SER A 1 204 ? -30.915 16.308 45.302 1.00 39.94 204 SER A CA 1
ATOM 1602 C C . SER A 1 204 ? -31.201 15.021 46.093 1.00 39.94 204 SER A C 1
ATOM 1604 O O . SER A 1 204 ? -32.359 14.715 46.372 1.00 39.94 204 SER A O 1
ATOM 1606 N N . ARG A 1 205 ? -30.154 14.378 46.624 1.00 32.91 205 ARG A N 1
ATOM 1607 C CA . ARG A 1 205 ? -30.226 13.678 47.919 1.00 32.91 205 ARG A CA 1
ATOM 1608 C C . ARG A 1 205 ? -28.850 13.643 48.584 1.00 32.91 205 ARG A C 1
ATOM 1610 O O . ARG A 1 205 ? -27.986 12.852 48.227 1.00 32.91 205 ARG A O 1
ATOM 1617 N N . GLN A 1 206 ? -28.670 14.550 49.542 1.00 35.72 206 GLN A N 1
ATOM 1618 C CA . GLN A 1 206 ? -27.666 14.442 50.596 1.00 35.72 206 GLN A CA 1
ATOM 1619 C C . GLN A 1 206 ? -27.960 13.195 51.439 1.00 35.72 206 GLN A C 1
ATOM 1621 O O . GLN A 1 206 ? -29.116 12.965 51.792 1.00 35.72 206 GLN A O 1
ATOM 1626 N N . TYR A 1 207 ? -26.924 12.449 51.817 1.00 33.25 207 TYR A N 1
ATOM 1627 C CA . TYR A 1 207 ? -26.953 11.595 53.005 1.00 33.25 207 TYR A CA 1
ATOM 1628 C C . TYR A 1 207 ? -25.736 11.930 53.877 1.00 33.25 207 TYR A C 1
ATOM 1630 O O . TYR A 1 207 ? -24.661 12.189 53.328 1.00 33.25 207 TYR A O 1
ATOM 1638 N N . PRO A 1 208 ? -25.909 12.011 55.208 1.00 34.50 208 PRO A N 1
ATOM 1639 C CA . PRO A 1 208 ? -24.897 12.523 56.117 1.00 34.50 208 PRO A CA 1
ATOM 1640 C C . PRO A 1 208 ? -23.839 11.469 56.448 1.00 34.50 208 PRO A C 1
ATOM 1642 O O . PRO A 1 208 ? -24.064 10.266 56.336 1.00 34.50 208 PRO A O 1
ATOM 1645 N N . LEU A 1 209 ? -22.688 11.977 56.879 1.00 39.88 209 LEU A N 1
ATOM 1646 C CA . LEU A 1 209 ? -21.576 11.225 57.441 1.00 39.88 209 LEU A CA 1
ATOM 1647 C C . LEU A 1 209 ? -21.980 10.533 58.750 1.00 39.88 209 LEU A C 1
ATOM 1649 O O . LEU A 1 209 ? -22.558 11.173 59.632 1.00 39.88 209 LEU A O 1
ATOM 1653 N N . SER A 1 210 ? -21.567 9.275 58.891 1.00 50.44 210 SER A N 1
ATOM 1654 C CA . SER A 1 210 ? -21.160 8.657 60.158 1.00 50.44 210 SER A CA 1
ATOM 1655 C C . SER A 1 210 ? -20.144 7.564 59.865 1.00 50.44 210 SER A C 1
ATOM 1657 O O . SER A 1 210 ? -20.525 6.649 59.098 1.00 50.44 210 SER A O 1
#

pLDDT: mean 78.37, std 18.18, range [32.72, 97.44]

Organism: NCBI:txid1246530

Nearest PDB structures (foldseek):
  7a0g-assembly1_EEE  TM=2.275E-01  e=3.647E+00  Serratia marcescens
  7a0g-assembly1_GGG  TM=2.285E-01  e=4.862E+00  Serratia marcescens

InterPro domains:
  IPR000516 Nickel-dependent hydrogenase b-type cytochrome subunit [PR00161] (9-32)
  IPR000516 Nickel-dependent hydrogenase b-type cytochrome subunit [PR00161] (153-175)
  IPR011577 Cytochrome b561, bacterial/Ni-hydrogenase [PF01292] (7-179)
  IPR016174 Di-haem cytochrome, transmembrane [SSF81342] (3-189)
  IPR051542 Hydrogenase-associated cytochrome [PTHR30485] (7-178)

Mean predicted aligned error: 10.66 Å

Radius of gyration: 22.43 Å; Cα contacts (8 Å, |Δi|>4): 147; chains: 1; bounding box: 51×37×83 Å